Protein AF-A0A540KDW9-F1 (afdb_monomer)

InterPro domains:
  IPR001844 Chaperonin Cpn60/GroEL [PTHR45633] (123-304)
  IPR002423 Chaperonin Cpn60/GroEL/TCP-1 family [PF00118] (6-104)
  IPR002423 Chaperonin Cpn60/GroEL/TCP-1 family [PF00118] (123-302)
  IPR018370 Chaperonin Cpn60, conserved site [PS00296] (277-288)
  IPR027409 GroEL-like apical domain superfamily [G3DSA:3.50.7.10] (143-248)
  IPR027409 GroEL-like apical domain superfamily [SSF52029] (122-248)
  IPR027410 TCP-1-like chaperonin intermediate domain superfamily [G3DSA:3.30.260.10] (77-130)
  IPR027410 TCP-1-like chaperonin intermediate domain superfamily [G3DSA:3.30.260.10] (249-286)
  IPR027413 GroEL-like equatorial domain superfamily [G3DSA:1.10.560.10] (3-76)
  IPR027413 GroEL-like equatorial domain superfamily [G3DSA:1.10.560.10] (287-302)
  IPR027413 GroEL-like equatorial domain superfamily [SSF48592] (3-116)

Secondary structure (DSSP, 8-state):
-HHHHHHHHHHHHHHHHHHHSS-HHHHHHHHHHHHHHHHHHHHTT--HHHHHHHHHHHHHHHHHHHHHH-B---SHHHHHHHHHHHTTT-HHHHHHHHHHHHHH-TTPEEEEE-SS------B---HHHHHHHHHHHHTTS-----BPPSS-HHHHHHHHHHHHHHHT-----GGGT--GGG--GGGSPP-SEEEE-SS-EEEE---S-HHHHHHHHHHHHHHHHH---TTHHHHHHHHHHHHHHH-EEEEEP--SSHHHHHHHHHHHHHHHHHHHHHHHH-B--TTTHHHHHHHTTHHHHHHTT-

Sequence (306 aa):
MGNAGAALIREVASKTNDSAGDGTTTASILAREIIKLGLLSVTSGANPVSIKKGIEKTVQGLVDELENKSRPVKGRDNVKAVASISAENDEQIGTMIADAIDKVGPYGVLSIESSSSFETSVEDVSGEALATLVVNKLRGILNVAAIKASGFGERRKALLQDIAILKGAEFQASDLSLLVENTLVEQLGLARKVTILKDSITIITDAASKDELQARIARLKKELSDTDSVYDKKKKLAEMIAKLSGGVAVIKVSAATETELEDHKLRIEDAKNATFAAIEEGIVPGGAAALVHLSAYVPAIKGKTC

Organism: Malus baccata (NCBI:txid106549)

Structure (mmCIF, N/CA/C/O backbone):
data_AF-A0A540KDW9-F1
#
_entry.id   AF-A0A540KDW9-F1
#
loop_
_atom_site.group_PDB
_atom_site.id
_atom_site.type_symbol
_atom_site.label_atom_id
_atom_site.label_alt_id
_atom_site.label_comp_id
_atom_site.label_asym_id
_atom_site.label_entity_id
_atom_site.label_seq_id
_atom_site.pdbx_PDB_ins_code
_atom_site.Cartn_x
_atom_site.Cartn_y
_atom_site.Cartn_z
_atom_site.occupancy
_atom_site.B_iso_or_equiv
_atom_site.auth_seq_id
_atom_site.auth_comp_id
_atom_site.auth_asym_id
_atom_site.auth_atom_id
_atom_site.pdbx_PDB_model_num
ATOM 1 N N . MET A 1 1 ? 2.694 21.470 27.353 1.00 47.81 1 MET A N 1
ATOM 2 C CA . MET A 1 1 ? 2.218 20.064 27.346 1.00 47.81 1 MET A CA 1
ATOM 3 C C . MET A 1 1 ? 1.148 19.758 26.287 1.00 47.81 1 MET A C 1
ATOM 5 O O . MET A 1 1 ? 1.071 18.606 25.890 1.00 47.81 1 MET A O 1
ATOM 9 N N . GLY A 1 2 ? 0.385 20.730 25.754 1.00 55.72 2 GLY A N 1
ATOM 10 C CA . GLY A 1 2 ? -0.647 20.460 24.726 1.00 55.72 2 GLY A CA 1
ATOM 11 C C . GLY A 1 2 ? -0.143 19.941 23.366 1.00 55.72 2 GLY A C 1
ATOM 12 O O . GLY A 1 2 ? -0.887 19.278 22.654 1.00 55.72 2 GLY A O 1
ATOM 13 N N . ASN A 1 3 ? 1.129 20.174 23.024 1.00 73.94 3 ASN A N 1
ATOM 14 C CA . ASN A 1 3 ? 1.682 19.798 21.717 1.00 73.94 3 ASN A CA 1
ATOM 15 C C . ASN A 1 3 ? 1.979 18.286 21.585 1.00 73.94 3 ASN A C 1
ATOM 17 O O . ASN A 1 3 ? 1.877 17.723 20.502 1.00 73.94 3 ASN A O 1
ATOM 21 N N . ALA A 1 4 ? 2.289 17.598 22.692 1.00 81.81 4 ALA A N 1
ATOM 22 C CA . ALA A 1 4 ? 2.643 16.175 22.657 1.00 81.81 4 ALA A CA 1
ATOM 23 C C . ALA A 1 4 ? 1.436 15.273 22.333 1.00 81.81 4 ALA A C 1
ATOM 25 O O . ALA A 1 4 ? 1.557 14.343 21.544 1.00 81.81 4 ALA A O 1
ATOM 26 N N . GLY A 1 5 ? 0.256 15.573 22.891 1.00 83.69 5 GLY A N 1
ATOM 27 C CA . GLY A 1 5 ? -0.965 14.809 22.604 1.00 83.69 5 GLY A CA 1
ATOM 28 C C . GLY A 1 5 ? -1.428 14.958 21.152 1.00 83.69 5 GLY A C 1
ATOM 29 O O . GLY A 1 5 ? -1.795 13.974 20.517 1.00 83.69 5 GLY A O 1
ATOM 30 N N . ALA A 1 6 ? -1.345 16.173 20.602 1.00 87.06 6 ALA A N 1
ATOM 31 C CA . ALA A 1 6 ? -1.654 16.424 19.195 1.00 87.06 6 ALA A CA 1
ATOM 32 C C . ALA A 1 6 ? -0.669 15.709 18.253 1.00 87.06 6 ALA A C 1
ATOM 34 O O . ALA A 1 6 ? -1.094 15.135 17.251 1.00 87.06 6 ALA A O 1
ATOM 35 N N . ALA A 1 7 ? 0.625 15.684 18.595 1.00 88.75 7 ALA A N 1
ATOM 36 C CA . ALA A 1 7 ? 1.636 14.962 17.826 1.00 88.75 7 ALA A CA 1
ATOM 37 C C . ALA A 1 7 ? 1.362 13.448 17.773 1.00 88.75 7 ALA A C 1
ATOM 39 O O . ALA A 1 7 ? 1.458 12.860 16.701 1.00 88.75 7 ALA A O 1
ATOM 40 N N . LEU A 1 8 ? 0.943 12.837 18.888 1.00 89.19 8 LEU A N 1
ATOM 41 C CA . LEU A 1 8 ? 0.585 11.413 18.925 1.00 89.19 8 LEU A CA 1
ATOM 42 C C . LEU A 1 8 ? -0.626 11.093 18.037 1.00 89.19 8 LEU A C 1
ATOM 44 O O . LEU A 1 8 ? -0.605 10.108 17.305 1.00 89.19 8 LEU A O 1
ATOM 48 N N . ILE A 1 9 ? -1.671 11.930 18.055 1.00 89.94 9 ILE A N 1
ATOM 49 C CA . ILE A 1 9 ? -2.841 11.737 17.178 1.00 89.94 9 ILE A CA 1
ATOM 50 C C . ILE A 1 9 ? -2.437 11.889 15.708 1.00 89.94 9 ILE A C 1
ATOM 52 O O . ILE A 1 9 ? -2.857 11.095 14.869 1.00 89.94 9 ILE A O 1
ATOM 56 N N . ARG A 1 10 ? -1.577 12.868 15.399 1.00 89.31 10 ARG A N 1
ATOM 57 C CA . ARG A 1 10 ? -1.046 13.059 14.046 1.00 89.31 10 ARG A CA 1
ATOM 58 C C . ARG A 1 10 ? -0.238 11.848 13.577 1.00 89.31 10 ARG A C 1
ATOM 60 O O . ARG A 1 10 ? -0.366 11.461 12.422 1.00 89.31 10 ARG A O 1
ATOM 67 N N . GLU A 1 11 ? 0.550 11.233 14.455 1.00 89.56 11 GLU A N 1
ATOM 68 C CA . GLU A 1 11 ? 1.296 10.012 14.139 1.00 89.56 11 GLU A CA 1
ATOM 69 C C . GLU A 1 11 ? 0.359 8.832 13.834 1.00 89.56 11 GLU A C 1
ATOM 71 O O . GLU A 1 11 ? 0.585 8.107 12.868 1.00 89.56 11 GLU A O 1
ATOM 76 N N . VAL A 1 12 ? -0.722 8.663 14.606 1.00 89.44 12 VAL A N 1
ATOM 77 C CA . VAL A 1 12 ? -1.743 7.628 14.353 1.00 89.44 12 VAL A CA 1
ATOM 78 C C . VAL A 1 12 ? -2.425 7.844 13.000 1.00 89.44 12 VAL A C 1
ATOM 80 O O . VAL A 1 12 ? -2.565 6.900 12.222 1.00 89.44 12 VAL A O 1
ATOM 83 N N . ALA A 1 13 ? -2.812 9.085 12.695 1.00 89.94 13 ALA A N 1
ATOM 84 C CA . ALA A 1 13 ? -3.410 9.427 11.410 1.00 89.94 13 ALA A CA 1
ATOM 85 C C . ALA A 1 13 ? -2.437 9.162 10.250 1.00 89.94 13 ALA A C 1
ATOM 87 O O . ALA A 1 13 ? -2.815 8.508 9.284 1.00 89.94 13 ALA A O 1
ATOM 88 N N . SER A 1 14 ? -1.175 9.587 10.382 1.00 87.44 14 SER A N 1
ATOM 89 C CA . SER A 1 14 ? -0.131 9.354 9.373 1.00 87.44 14 SER A CA 1
ATOM 90 C C . SER A 1 14 ? 0.076 7.866 9.108 1.00 87.44 14 SER A C 1
ATOM 92 O O . SER A 1 14 ? 0.051 7.453 7.960 1.00 87.44 14 SER A O 1
ATOM 94 N N . LYS A 1 15 ? 0.195 7.042 10.157 1.00 87.25 15 LYS A N 1
ATOM 95 C CA . LYS A 1 15 ? 0.361 5.586 10.009 1.00 87.25 15 LYS A CA 1
ATOM 96 C C . LYS A 1 15 ? -0.825 4.918 9.318 1.00 87.25 15 LYS A C 1
ATOM 98 O O . LYS A 1 15 ? -0.627 3.959 8.584 1.00 87.25 15 LYS A O 1
ATOM 103 N N . THR A 1 16 ? -2.037 5.424 9.553 1.00 86.81 16 THR A N 1
ATOM 104 C CA . THR A 1 16 ? -3.244 4.931 8.874 1.00 86.81 16 THR A CA 1
ATOM 105 C C . THR A 1 16 ? -3.182 5.250 7.380 1.00 86.81 16 THR A C 1
ATOM 107 O O . THR A 1 16 ? -3.454 4.379 6.563 1.00 86.81 16 THR A O 1
ATOM 110 N N . ASN A 1 17 ? -2.751 6.464 7.021 1.00 83.44 17 ASN A N 1
ATOM 111 C CA . ASN A 1 17 ? -2.548 6.844 5.624 1.00 83.44 17 ASN A CA 1
ATOM 112 C C . ASN A 1 17 ? -1.468 5.995 4.948 1.00 83.44 17 ASN A C 1
ATOM 114 O O . ASN A 1 17 ? -1.666 5.516 3.840 1.00 83.44 17 ASN A O 1
ATOM 118 N N . ASP A 1 18 ? -0.344 5.782 5.635 1.00 78.50 18 ASP A N 1
ATOM 119 C CA . ASP A 1 18 ? 0.787 5.023 5.101 1.00 78.50 18 ASP A CA 1
ATOM 120 C C . ASP A 1 18 ? 0.413 3.554 4.828 1.00 78.50 18 ASP A C 1
ATOM 122 O O . ASP A 1 18 ? 0.927 2.962 3.880 1.00 78.50 18 ASP A O 1
ATOM 126 N N . SER A 1 19 ? -0.476 2.953 5.635 1.00 76.12 19 SER A N 1
ATOM 127 C CA . SER A 1 19 ? -0.893 1.555 5.451 1.00 76.12 19 SER A CA 1
ATOM 128 C C . SER A 1 19 ? -2.108 1.382 4.541 1.00 76.12 19 SER A C 1
ATOM 130 O O . SER A 1 19 ? -2.135 0.447 3.750 1.00 76.12 19 SER A O 1
ATOM 132 N N . ALA A 1 20 ? -3.128 2.232 4.682 1.00 79.06 20 ALA A N 1
ATOM 133 C CA . ALA A 1 20 ? -4.426 2.058 4.025 1.00 79.06 20 ALA A CA 1
ATOM 134 C C . ALA A 1 20 ? -4.661 3.029 2.855 1.00 79.06 20 ALA A C 1
ATOM 136 O O . ALA A 1 20 ? -5.577 2.819 2.065 1.00 79.06 20 ALA A O 1
ATOM 137 N N . GLY A 1 21 ? -3.864 4.096 2.741 1.00 76.19 21 GLY A N 1
ATOM 138 C CA . GLY A 1 21 ? -4.013 5.131 1.714 1.00 76.19 21 GLY A CA 1
ATOM 139 C C . GLY A 1 21 ? -5.132 6.149 1.959 1.00 76.19 21 GLY A C 1
ATOM 140 O O . GLY A 1 21 ? -5.261 7.076 1.173 1.00 76.19 21 GLY A O 1
ATOM 141 N N . ASP A 1 22 ? -5.937 5.983 3.014 1.00 81.06 22 ASP A N 1
ATOM 142 C CA . ASP A 1 22 ? -7.018 6.893 3.420 1.00 81.06 22 ASP A CA 1
ATOM 143 C C . ASP A 1 22 ? -7.356 6.674 4.918 1.00 81.06 22 ASP A C 1
ATOM 145 O O . ASP A 1 22 ? -6.783 5.816 5.594 1.00 81.06 22 ASP A O 1
ATOM 149 N N . GLY A 1 23 ? -8.295 7.442 5.477 1.00 84.12 23 GLY A N 1
ATOM 150 C CA . GLY A 1 23 ? -8.881 7.218 6.799 1.00 84.12 23 GLY A CA 1
ATOM 151 C C . GLY A 1 23 ? -8.281 8.070 7.915 1.00 84.12 23 GLY A C 1
ATOM 152 O O . GLY A 1 23 ? -8.647 7.896 9.080 1.00 84.12 23 GLY A O 1
ATOM 153 N N . THR A 1 24 ? -7.414 9.031 7.586 1.00 89.31 24 THR A N 1
ATOM 154 C CA . THR A 1 24 ? -6.752 9.940 8.545 1.00 89.31 24 THR A CA 1
ATOM 155 C C . THR A 1 24 ? -7.746 10.650 9.469 1.00 89.31 24 THR A C 1
ATOM 157 O O . THR A 1 24 ? -7.549 10.716 10.690 1.00 89.31 24 THR A O 1
ATOM 160 N N . THR A 1 25 ? -8.857 11.129 8.907 1.00 90.00 25 THR A N 1
ATOM 161 C CA . THR A 1 25 ? -9.933 11.798 9.648 1.00 90.00 25 THR A CA 1
ATOM 162 C C . THR A 1 25 ? -10.637 10.829 10.597 1.00 90.00 25 THR A C 1
ATOM 164 O O . THR A 1 25 ? -10.803 11.128 11.783 1.00 90.00 25 THR A O 1
ATOM 167 N N . THR A 1 26 ? -10.993 9.638 10.111 1.00 91.06 26 THR A N 1
ATOM 168 C CA . THR A 1 26 ? -11.663 8.600 10.906 1.00 91.06 26 THR A CA 1
ATOM 169 C C . THR A 1 26 ? -10.787 8.147 12.072 1.00 91.06 26 THR A C 1
ATOM 171 O O . THR A 1 26 ? -11.249 8.124 13.215 1.00 91.06 26 THR A O 1
ATOM 174 N N . ALA A 1 27 ? -9.504 7.872 11.817 1.00 91.75 27 ALA A N 1
ATOM 175 C CA . ALA A 1 27 ? -8.535 7.486 12.839 1.00 91.75 27 ALA A CA 1
ATOM 176 C C . ALA A 1 27 ? -8.387 8.568 13.920 1.00 91.75 27 ALA A C 1
ATOM 178 O O . ALA A 1 27 ? -8.403 8.264 15.114 1.00 91.75 27 ALA A O 1
ATOM 179 N N . SER A 1 28 ? -8.327 9.840 13.515 1.00 92.62 28 SER A N 1
ATOM 180 C CA . SER A 1 28 ? -8.203 10.974 14.438 1.00 92.62 28 SER A CA 1
ATOM 181 C C . SER A 1 28 ? -9.419 11.118 15.358 1.00 92.62 28 SER A C 1
ATOM 183 O O . SER A 1 28 ? -9.269 11.333 16.565 1.00 92.62 28 SER A O 1
ATOM 185 N N . ILE A 1 29 ? -10.631 10.979 14.810 1.00 93.50 29 ILE A N 1
ATOM 186 C CA . ILE A 1 29 ? -11.880 11.080 15.578 1.00 93.50 29 ILE A CA 1
ATOM 187 C C . ILE A 1 29 ? -12.005 9.906 16.554 1.00 93.50 29 ILE A C 1
ATOM 189 O O . ILE A 1 29 ? -12.292 10.122 17.734 1.00 93.50 29 ILE A O 1
ATOM 193 N N . LEU A 1 30 ? -11.746 8.678 16.095 1.00 92.50 30 LEU A N 1
ATOM 194 C CA . LEU A 1 30 ? -11.799 7.489 16.947 1.00 92.50 30 LEU A CA 1
ATOM 195 C C . LEU A 1 30 ? -10.767 7.558 18.075 1.00 92.50 30 LEU A C 1
ATOM 197 O O . LEU A 1 30 ? -11.115 7.323 19.233 1.00 92.50 30 LEU A O 1
ATOM 201 N N . ALA A 1 31 ? -9.527 7.950 17.770 1.00 92.75 31 ALA A N 1
ATOM 202 C CA . ALA A 1 31 ? -8.485 8.129 18.776 1.00 92.75 31 ALA A CA 1
ATOM 203 C C . ALA A 1 31 ? -8.910 9.149 19.843 1.00 92.75 31 ALA A C 1
ATOM 205 O O . ALA A 1 31 ? -8.795 8.877 21.040 1.00 92.75 31 ALA A O 1
ATOM 206 N N . ARG A 1 32 ? -9.469 10.295 19.426 1.00 92.75 32 ARG A N 1
ATOM 207 C CA . ARG A 1 32 ? -9.972 11.324 20.346 1.00 92.75 32 ARG A CA 1
ATOM 208 C C . ARG A 1 32 ? -11.044 10.776 21.287 1.00 92.75 32 ARG A C 1
ATOM 210 O O . ARG A 1 32 ? -10.948 10.996 22.495 1.00 92.75 32 ARG A O 1
ATOM 217 N N . GLU A 1 33 ? -12.057 10.090 20.759 1.00 93.25 33 GLU A N 1
ATOM 218 C CA . GLU A 1 33 ? -13.170 9.595 21.579 1.00 93.25 33 GLU A CA 1
ATOM 219 C C . GLU A 1 33 ? -12.744 8.464 22.523 1.00 93.25 33 GLU A C 1
ATOM 221 O O . GLU A 1 33 ? -13.124 8.478 23.696 1.00 93.25 33 GLU A O 1
ATOM 226 N N . ILE A 1 34 ? -11.888 7.541 22.070 1.00 92.88 34 ILE A N 1
ATOM 227 C CA . ILE A 1 34 ? -11.343 6.473 22.922 1.00 92.88 34 ILE A CA 1
ATOM 228 C C . ILE A 1 34 ? -10.531 7.068 24.078 1.00 92.88 34 ILE A C 1
ATOM 230 O O . ILE A 1 34 ? -10.721 6.673 25.230 1.00 92.88 34 ILE A O 1
ATOM 234 N N . ILE A 1 35 ? -9.664 8.049 23.802 1.00 91.94 35 ILE A N 1
ATOM 235 C CA . ILE A 1 35 ? -8.861 8.719 24.836 1.00 91.94 35 ILE A CA 1
ATOM 236 C C . ILE A 1 35 ? -9.768 9.450 25.829 1.00 91.94 35 ILE A C 1
ATOM 238 O O . ILE A 1 35 ? -9.596 9.307 27.039 1.00 91.94 35 ILE A O 1
ATOM 242 N N . LYS A 1 36 ? -10.756 10.204 25.338 1.00 93.31 36 LYS A N 1
ATOM 243 C CA . LYS A 1 36 ? -11.684 10.971 26.178 1.00 93.31 36 LYS A CA 1
ATOM 244 C C . LYS A 1 36 ? -12.478 10.069 27.128 1.00 93.31 36 LYS A C 1
ATOM 246 O O . LYS A 1 36 ? -12.519 10.336 28.329 1.00 93.31 36 LYS A O 1
ATOM 251 N N . LEU A 1 37 ? -13.084 8.997 26.614 1.00 93.50 37 LEU A N 1
ATOM 252 C CA . LEU A 1 37 ? -13.874 8.054 27.417 1.00 93.50 37 LEU A CA 1
ATOM 253 C C . LEU A 1 37 ? -12.998 7.200 28.344 1.00 93.50 37 LEU A C 1
ATOM 255 O O . LEU A 1 37 ? -13.386 6.913 29.481 1.00 93.50 37 LEU A O 1
ATOM 259 N N . GLY A 1 38 ? -11.798 6.830 27.890 1.00 93.56 38 GLY A N 1
ATOM 260 C CA . GLY A 1 38 ? -10.809 6.125 28.699 1.00 93.56 38 GLY A CA 1
ATOM 261 C C . GLY A 1 38 ? -10.356 6.956 29.898 1.00 93.56 38 GLY A C 1
ATOM 262 O O . GLY A 1 38 ? -10.391 6.467 31.025 1.00 93.56 38 GLY A O 1
ATOM 263 N N . LEU A 1 39 ? -10.014 8.231 29.681 1.00 92.62 39 LEU A N 1
ATOM 264 C CA . LEU A 1 39 ? -9.645 9.158 30.755 1.00 92.62 39 LEU A CA 1
ATOM 265 C C . LEU A 1 39 ? -10.783 9.337 31.760 1.00 92.62 39 LEU A C 1
ATOM 267 O O . LEU A 1 39 ? -10.536 9.247 32.958 1.00 92.62 39 LEU A O 1
ATOM 271 N N . LEU A 1 40 ? -12.022 9.512 31.289 1.00 93.56 40 LEU A N 1
ATOM 272 C CA . LEU A 1 40 ? -13.187 9.621 32.168 1.00 93.56 40 LEU A CA 1
ATOM 273 C C . LEU A 1 40 ? -13.332 8.377 33.060 1.00 93.56 40 LEU A C 1
ATOM 275 O O . LEU A 1 40 ? -13.454 8.499 34.277 1.00 93.56 40 LEU A O 1
ATOM 279 N N . SER A 1 41 ? -13.201 7.184 32.479 1.00 93.25 41 SER A N 1
ATOM 280 C CA . SER A 1 41 ? -13.266 5.918 33.221 1.00 93.25 41 SER A CA 1
ATOM 281 C C . SER A 1 41 ? -12.161 5.805 34.279 1.00 93.25 41 SER A C 1
ATOM 283 O O . SER A 1 41 ? -12.424 5.406 35.413 1.00 93.25 41 SER A O 1
ATOM 285 N N . VAL A 1 42 ? -10.931 6.206 33.938 1.00 93.88 42 VAL A N 1
ATOM 286 C CA . VAL A 1 42 ? -9.801 6.227 34.880 1.00 93.88 42 VAL A CA 1
ATOM 287 C C . VAL A 1 42 ? -10.043 7.229 36.010 1.00 93.88 42 VAL A C 1
ATOM 289 O O . VAL A 1 42 ? -9.824 6.895 37.172 1.00 93.88 42 VAL A O 1
ATOM 292 N N . THR A 1 43 ? -10.556 8.428 35.709 1.00 94.19 43 THR A N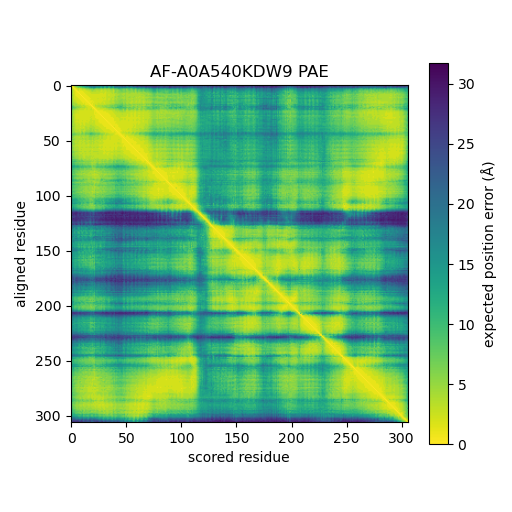 1
ATOM 293 C CA . THR A 1 43 ? -10.896 9.420 36.746 1.00 94.19 43 THR A CA 1
ATOM 294 C C . THR A 1 43 ? -12.016 8.951 37.674 1.00 94.19 43 THR A C 1
ATOM 296 O O . THR A 1 43 ? -12.051 9.351 38.832 1.00 94.19 43 THR A O 1
ATOM 299 N N . SER A 1 44 ? -12.888 8.052 37.206 1.00 94.50 44 SER A N 1
ATOM 300 C CA . SER A 1 44 ? -13.905 7.380 38.025 1.00 94.50 44 SER A CA 1
ATOM 301 C C . SER A 1 44 ? -13.367 6.198 38.849 1.00 94.50 44 SER A C 1
ATOM 303 O O . SER A 1 44 ? -14.151 5.485 39.469 1.00 94.50 44 SER A O 1
ATOM 305 N N . GLY A 1 45 ? -12.049 5.971 38.875 1.00 92.88 45 GLY A N 1
ATOM 306 C CA . GLY A 1 45 ? -11.402 4.948 39.703 1.00 92.88 45 GLY A CA 1
ATOM 307 C C . GLY A 1 45 ? -11.225 3.583 39.032 1.00 92.88 45 GLY A C 1
ATOM 308 O O . GLY A 1 45 ? -10.812 2.629 39.691 1.00 92.88 45 GLY A O 1
ATOM 309 N N . ALA A 1 46 ? -11.512 3.452 37.733 1.00 93.50 46 ALA A N 1
ATOM 310 C CA . ALA A 1 46 ? -11.270 2.205 37.015 1.00 93.50 46 ALA A CA 1
ATOM 311 C C . ALA A 1 46 ? -9.770 1.982 36.743 1.00 93.50 46 ALA A C 1
ATOM 313 O O . ALA A 1 46 ? -9.017 2.916 36.467 1.00 93.50 46 ALA A O 1
ATOM 314 N N . ASN A 1 47 ? -9.333 0.718 36.775 1.00 93.88 47 ASN A N 1
ATOM 315 C CA . ASN A 1 47 ? -7.938 0.351 36.527 1.00 93.88 47 ASN A CA 1
ATOM 316 C C . ASN A 1 47 ? -7.555 0.585 35.043 1.00 93.88 47 ASN A C 1
ATOM 318 O O . ASN A 1 47 ? -8.122 -0.084 34.168 1.00 93.88 47 ASN A O 1
ATOM 322 N N . PRO A 1 48 ? -6.560 1.447 34.740 1.00 92.75 48 PRO A N 1
ATOM 323 C CA . PRO A 1 48 ? -6.135 1.737 33.368 1.00 92.75 48 PRO A CA 1
ATOM 324 C C . PRO A 1 48 ? -5.678 0.503 32.579 1.00 92.75 48 PRO A C 1
ATOM 326 O O . PRO A 1 48 ? -5.938 0.399 31.381 1.00 92.75 48 PRO A O 1
ATOM 329 N N . VAL A 1 49 ? -5.023 -0.456 33.243 1.00 94.38 49 VAL A N 1
ATOM 330 C CA . VAL A 1 49 ? -4.517 -1.683 32.606 1.00 94.38 49 VAL A CA 1
ATOM 331 C C . VAL A 1 49 ? -5.679 -2.561 32.149 1.00 94.38 49 VAL A C 1
ATOM 333 O O . VAL A 1 49 ? -5.665 -3.083 31.033 1.00 94.38 49 VAL A O 1
ATOM 336 N N . SER A 1 50 ? -6.712 -2.686 32.984 1.00 91.38 50 SER A N 1
ATOM 337 C CA . SER A 1 50 ? -7.920 -3.441 32.646 1.00 91.38 50 SER A CA 1
ATOM 338 C C . SER A 1 50 ? -8.693 -2.786 31.503 1.00 91.38 50 SER A C 1
ATOM 340 O O . SER A 1 50 ? -9.145 -3.494 30.605 1.00 91.38 50 SER A O 1
ATOM 342 N N . ILE A 1 51 ? -8.797 -1.449 31.495 1.00 92.50 51 ILE A N 1
ATOM 343 C CA . ILE A 1 51 ? -9.423 -0.697 30.396 1.00 92.50 51 ILE A CA 1
ATOM 344 C C . ILE A 1 51 ? -8.679 -0.959 29.089 1.00 92.50 51 ILE A C 1
ATOM 346 O O . ILE A 1 51 ? -9.300 -1.374 28.113 1.00 92.50 51 ILE A O 1
ATOM 350 N N . LYS A 1 52 ? -7.351 -0.783 29.078 1.00 91.88 52 LYS A N 1
ATOM 351 C CA . LYS A 1 52 ? -6.522 -1.027 27.893 1.00 91.88 52 LYS A CA 1
ATOM 352 C C . LYS A 1 52 ? -6.726 -2.446 27.355 1.00 91.88 52 LYS A C 1
ATOM 354 O O . LYS A 1 52 ? -7.046 -2.612 26.184 1.00 91.88 52 LYS A O 1
ATOM 359 N N . LYS A 1 53 ? -6.619 -3.458 28.222 1.00 91.38 53 LYS A N 1
ATOM 360 C CA . LYS A 1 53 ? -6.794 -4.868 27.839 1.00 91.38 53 LYS A CA 1
ATOM 361 C C . LYS A 1 53 ? -8.203 -5.158 27.309 1.00 91.38 53 LYS A C 1
ATOM 363 O O . LYS A 1 53 ? -8.360 -5.967 26.398 1.00 91.38 53 LYS A O 1
ATOM 368 N N . GLY A 1 54 ? -9.225 -4.519 27.879 1.00 91.38 54 GLY A N 1
ATOM 369 C CA . GLY A 1 54 ? -10.605 -4.615 27.405 1.00 91.38 54 GLY A CA 1
ATOM 370 C C . GLY A 1 54 ? -10.786 -4.006 26.014 1.00 91.38 54 GLY A C 1
ATOM 371 O O . GLY A 1 54 ? -11.404 -4.635 25.156 1.00 91.38 54 GLY A O 1
ATOM 372 N N . ILE A 1 55 ? -10.200 -2.829 25.772 1.00 91.88 55 ILE A N 1
ATOM 373 C CA . ILE A 1 55 ? -10.209 -2.166 24.462 1.00 91.88 55 ILE A CA 1
ATOM 374 C C . ILE A 1 55 ? -9.504 -3.043 23.424 1.00 91.88 55 ILE A C 1
ATOM 376 O O . ILE A 1 55 ? -10.116 -3.360 22.414 1.00 91.88 55 ILE A O 1
ATOM 380 N N . GLU A 1 56 ? -8.277 -3.500 23.689 1.00 91.94 56 GLU A N 1
ATOM 381 C CA . GLU A 1 56 ? -7.494 -4.323 22.750 1.00 91.94 56 GLU A CA 1
ATOM 382 C C . GLU A 1 56 ? -8.235 -5.603 22.343 1.00 91.94 56 GLU A C 1
ATOM 384 O O . GLU A 1 56 ? -8.365 -5.895 21.157 1.00 91.94 56 GLU A O 1
ATOM 389 N N . LYS A 1 57 ? -8.798 -6.339 23.311 1.00 90.19 57 LYS A N 1
ATOM 390 C CA . LYS A 1 57 ? -9.587 -7.547 23.022 1.00 90.19 57 LYS A CA 1
ATOM 391 C C . LYS A 1 57 ? -10.852 -7.255 22.221 1.00 90.19 57 LYS A C 1
ATOM 393 O O . LYS A 1 57 ? -11.219 -8.043 21.354 1.00 90.19 57 LYS A O 1
ATOM 398 N N . THR A 1 58 ? -11.534 -6.155 22.540 1.00 91.88 58 THR A N 1
ATOM 399 C CA . THR A 1 58 ? -12.756 -5.767 21.830 1.00 91.88 58 THR A CA 1
ATOM 400 C C . THR A 1 58 ? -12.426 -5.389 20.395 1.00 91.88 58 THR A C 1
ATOM 402 O O . THR A 1 58 ? -13.080 -5.881 19.487 1.00 91.88 58 THR A O 1
ATOM 405 N N . VAL A 1 59 ? -11.383 -4.581 20.185 1.00 92.62 59 VAL A N 1
ATOM 406 C CA . VAL A 1 59 ? -10.910 -4.203 18.850 1.00 92.62 59 VAL A CA 1
ATOM 407 C C . VAL A 1 59 ? -10.539 -5.443 18.048 1.00 92.62 59 VAL A C 1
ATOM 409 O O . VAL A 1 59 ?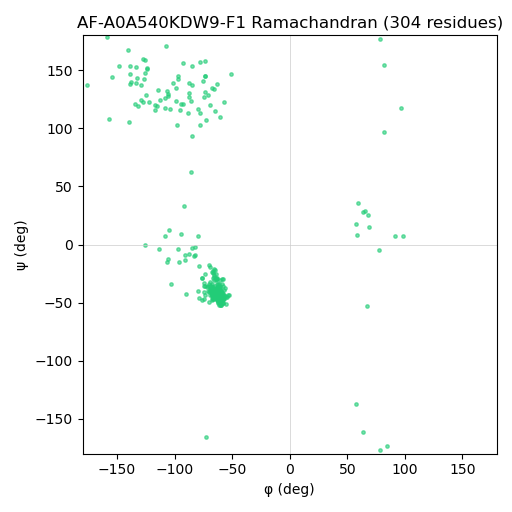 -11.027 -5.571 16.935 1.00 92.62 59 VAL A O 1
ATOM 412 N N . GLN A 1 60 ? -9.787 -6.390 18.619 1.00 91.00 60 GLN A N 1
ATOM 413 C CA . GLN A 1 60 ? -9.444 -7.627 17.913 1.00 91.00 60 GLN A CA 1
ATOM 414 C C . GLN A 1 60 ? -10.693 -8.400 17.468 1.00 91.00 60 GLN A C 1
ATOM 416 O O . GLN A 1 60 ? -10.830 -8.716 16.295 1.00 91.00 60 GLN A O 1
ATOM 421 N N . GLY A 1 61 ? -11.648 -8.636 18.375 1.00 91.19 61 GLY A N 1
ATOM 422 C CA . GLY A 1 61 ? -12.878 -9.347 18.015 1.00 91.19 61 GLY A CA 1
ATOM 423 C C . GLY A 1 61 ? -13.746 -8.599 16.995 1.00 91.19 61 GLY A C 1
ATOM 424 O O . GLY A 1 61 ? -14.460 -9.230 16.220 1.00 91.19 61 GLY A O 1
ATOM 425 N N . LEU A 1 62 ? -13.696 -7.262 16.980 1.00 91.94 62 LEU A N 1
ATOM 426 C CA . LEU A 1 62 ? -14.374 -6.452 15.968 1.00 91.94 62 LEU A CA 1
ATOM 427 C C . LEU A 1 62 ? -13.660 -6.495 14.613 1.00 91.94 62 LEU A C 1
ATOM 429 O O . LEU A 1 62 ? -14.348 -6.474 13.599 1.00 91.94 62 LEU A O 1
ATOM 433 N N . VAL A 1 63 ? -12.326 -6.560 14.587 1.00 91.75 63 VAL A N 1
ATOM 434 C CA . VAL A 1 63 ? -11.540 -6.737 13.355 1.00 91.75 63 VAL A CA 1
ATOM 435 C C . VAL A 1 63 ? -11.866 -8.087 12.724 1.00 91.75 63 VAL A C 1
ATOM 437 O O . VAL A 1 63 ? -12.219 -8.120 11.551 1.00 91.75 63 VAL A O 1
ATOM 440 N N . ASP A 1 64 ? -11.890 -9.165 13.510 1.00 90.31 64 ASP A N 1
ATOM 441 C CA . ASP A 1 64 ? -12.245 -10.501 13.012 1.00 90.31 64 ASP A CA 1
ATOM 442 C C . ASP A 1 64 ? -13.668 -10.519 12.401 1.00 90.31 64 ASP A C 1
ATOM 444 O O . ASP A 1 64 ? -13.924 -11.113 11.353 1.00 90.31 64 ASP A O 1
ATOM 448 N N . GLU A 1 65 ? -14.629 -9.839 13.038 1.00 90.50 65 GLU A N 1
ATOM 449 C CA . GLU A 1 65 ? -15.992 -9.712 12.506 1.00 90.50 65 GLU A CA 1
ATOM 450 C C . GLU A 1 65 ? -16.047 -8.817 11.257 1.00 90.50 65 GLU A C 1
ATOM 452 O O . GLU A 1 65 ? -16.847 -9.066 10.353 1.00 90.50 65 GLU A O 1
ATOM 457 N N . LEU A 1 66 ? -15.205 -7.784 11.185 1.00 90.56 66 LEU A N 1
ATOM 458 C CA . LEU A 1 66 ? -15.104 -6.904 10.024 1.00 90.56 66 LEU A CA 1
ATOM 459 C C . LEU A 1 66 ? -14.547 -7.653 8.811 1.00 90.56 66 LEU A C 1
ATOM 461 O O . LEU A 1 66 ? -15.123 -7.541 7.731 1.00 90.56 66 LEU A O 1
ATOM 465 N N . GLU A 1 67 ? -13.507 -8.466 9.003 1.00 89.06 67 GLU A N 1
ATOM 466 C CA . GLU A 1 67 ? -12.952 -9.351 7.974 1.00 89.06 67 GLU A CA 1
ATOM 467 C C . GLU A 1 67 ? -14.019 -10.319 7.446 1.00 89.06 67 GLU A C 1
ATOM 469 O O . GLU A 1 67 ? -14.200 -10.444 6.236 1.00 89.06 67 GLU A O 1
ATOM 474 N N . ASN A 1 68 ? -14.820 -10.921 8.333 1.00 88.75 68 ASN A N 1
ATOM 475 C CA . ASN A 1 68 ? -15.922 -11.809 7.937 1.00 88.75 68 ASN A CA 1
ATOM 476 C C . ASN A 1 68 ? -17.022 -11.104 7.128 1.00 88.75 68 ASN A C 1
ATOM 478 O O . ASN A 1 68 ? -17.720 -11.740 6.335 1.00 88.75 68 ASN A O 1
ATOM 482 N N . LYS A 1 69 ? -17.223 -9.800 7.347 1.00 88.44 69 LYS A N 1
ATOM 483 C CA . LYS A 1 69 ? -18.197 -8.988 6.602 1.00 88.44 69 LYS A CA 1
ATOM 484 C C . LYS A 1 69 ? -17.602 -8.321 5.362 1.00 88.44 69 LYS A C 1
ATOM 486 O O . LYS A 1 69 ? -18.372 -7.760 4.573 1.00 88.44 69 LYS A O 1
ATOM 491 N N . SER A 1 70 ? -16.281 -8.374 5.190 1.00 91.69 70 SER A N 1
ATOM 492 C CA . SER A 1 70 ? -15.588 -7.803 4.041 1.00 91.69 70 SER A CA 1
ATOM 493 C C . SER A 1 70 ? -16.030 -8.494 2.754 1.00 91.69 70 SER A C 1
ATOM 495 O O . SER A 1 70 ? -16.223 -9.711 2.690 1.00 91.69 70 SER A O 1
ATOM 497 N N . ARG A 1 71 ? -16.234 -7.697 1.705 1.00 91.06 71 ARG A N 1
ATOM 498 C CA . ARG A 1 71 ? -16.567 -8.191 0.369 1.00 91.06 71 ARG A CA 1
ATOM 499 C C . ARG A 1 71 ? -15.341 -8.058 -0.527 1.00 91.06 71 ARG A C 1
ATOM 501 O O . ARG A 1 71 ? -14.814 -6.954 -0.645 1.00 91.06 71 ARG A O 1
ATOM 508 N N . PRO A 1 72 ? -14.904 -9.129 -1.210 1.00 90.38 72 PRO A N 1
ATOM 509 C CA . PRO A 1 72 ? -13.754 -9.041 -2.098 1.00 90.38 72 PRO A CA 1
ATOM 510 C C . PRO A 1 72 ? -14.075 -8.157 -3.308 1.00 90.38 72 PRO A C 1
ATOM 512 O O . PRO A 1 72 ? -15.118 -8.323 -3.948 1.00 90.38 72 PRO A O 1
ATOM 515 N N . VAL A 1 73 ? -13.154 -7.261 -3.660 1.00 88.94 73 VAL A N 1
ATOM 516 C CA . VAL A 1 73 ? -13.260 -6.437 -4.869 1.00 88.94 73 VAL A CA 1
ATOM 517 C C . VAL A 1 73 ? -12.864 -7.284 -6.074 1.00 88.94 73 VAL A C 1
ATOM 519 O O . VAL A 1 73 ? -11.720 -7.710 -6.210 1.00 88.94 73 VAL A O 1
ATOM 522 N N . LYS A 1 74 ? -13.829 -7.568 -6.953 1.00 85.19 74 LYS A N 1
ATOM 523 C CA . LYS A 1 74 ? -13.607 -8.357 -8.174 1.00 85.19 74 LYS A CA 1
ATOM 524 C C . LYS A 1 74 ? -14.165 -7.645 -9.391 1.00 85.19 74 LYS A C 1
ATOM 526 O O . LYS A 1 74 ? -15.299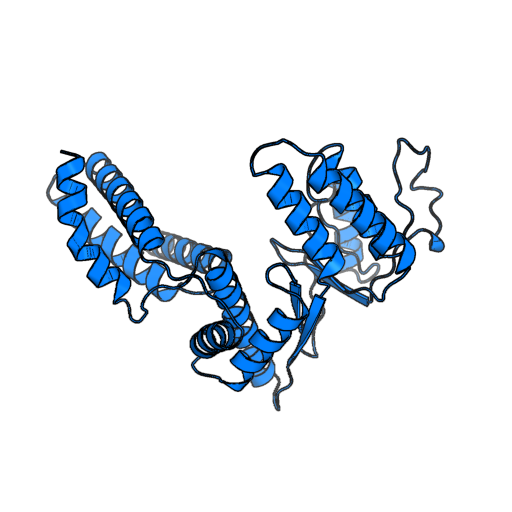 -7.178 -9.360 1.00 85.19 74 LYS A O 1
ATOM 531 N N . GLY A 1 75 ? -13.403 -7.667 -10.479 1.00 86.12 75 GLY A N 1
ATOM 532 C CA . GLY A 1 75 ? -13.813 -7.099 -11.757 1.00 86.12 75 GLY A CA 1
ATOM 533 C C . GLY A 1 75 ? -13.610 -5.587 -11.840 1.00 86.12 75 GLY A C 1
ATOM 534 O O . GLY A 1 75 ? -13.607 -4.875 -10.835 1.00 86.12 75 GLY A O 1
ATOM 535 N N . ARG A 1 76 ? -13.447 -5.115 -13.076 1.00 89.19 76 ARG A N 1
ATOM 536 C CA . ARG A 1 76 ? -13.107 -3.728 -13.409 1.00 89.19 76 ARG A CA 1
ATOM 537 C C . ARG A 1 76 ? -14.103 -2.708 -12.852 1.00 89.19 76 ARG A C 1
ATOM 539 O O . ARG A 1 76 ? -13.675 -1.680 -12.344 1.00 89.19 76 ARG A O 1
ATOM 546 N N . ASP A 1 77 ? -15.402 -3.006 -12.880 1.00 90.44 77 ASP A N 1
ATOM 547 C CA . ASP A 1 77 ? -16.439 -2.061 -12.434 1.00 90.44 77 ASP A CA 1
ATOM 548 C C . ASP A 1 77 ? -16.373 -1.781 -10.928 1.00 90.44 77 ASP A C 1
ATOM 550 O O . ASP A 1 77 ? -16.497 -0.634 -10.503 1.00 90.44 77 ASP A O 1
ATOM 554 N N . ASN A 1 78 ? -16.104 -2.809 -10.117 1.00 90.50 78 ASN A N 1
ATOM 555 C CA . ASN A 1 78 ? -15.939 -2.635 -8.674 1.00 90.50 78 ASN A CA 1
ATOM 556 C C . ASN A 1 78 ? -14.651 -1.865 -8.351 1.00 90.50 78 ASN A C 1
ATOM 558 O O . ASN A 1 78 ? -14.663 -1.006 -7.474 1.00 90.50 78 ASN A O 1
ATOM 562 N N . VAL A 1 79 ? -13.564 -2.125 -9.087 1.00 90.44 79 VAL A N 1
ATOM 563 C CA . VAL A 1 79 ? -12.305 -1.370 -8.960 1.00 90.44 79 VAL A CA 1
ATOM 564 C C . VAL A 1 79 ? -12.523 0.102 -9.319 1.00 90.44 79 VAL A C 1
ATOM 566 O O . VAL A 1 79 ? -12.130 0.976 -8.549 1.00 90.44 79 VAL A O 1
ATOM 569 N N . LYS A 1 80 ? -13.216 0.390 -10.432 1.00 93.50 80 LYS A N 1
ATOM 570 C CA . LYS A 1 80 ? -13.584 1.759 -10.826 1.00 93.50 80 LYS A CA 1
ATOM 571 C C . LYS A 1 80 ? -14.409 2.440 -9.737 1.00 93.50 80 LYS A C 1
ATOM 573 O O . LYS A 1 80 ? -14.140 3.597 -9.423 1.00 93.50 80 LYS A O 1
ATOM 578 N N . ALA A 1 81 ? -15.408 1.757 -9.180 1.00 90.94 81 ALA A N 1
ATOM 579 C CA . ALA A 1 81 ? -16.277 2.330 -8.156 1.00 90.94 81 ALA A CA 1
ATOM 580 C C . ALA A 1 81 ? -15.489 2.743 -6.905 1.00 90.94 81 ALA A C 1
ATOM 582 O O . ALA A 1 81 ? -15.647 3.868 -6.438 1.00 90.94 81 ALA A O 1
ATOM 583 N N . VAL A 1 82 ? -14.601 1.874 -6.407 1.00 90.88 82 VAL A N 1
ATOM 584 C CA . VAL A 1 82 ? -13.731 2.189 -5.262 1.00 90.88 82 VAL A CA 1
ATOM 585 C C . VAL A 1 82 ? -12.828 3.379 -5.583 1.00 90.88 82 VAL A C 1
ATOM 587 O O . VAL A 1 82 ? -12.847 4.367 -4.856 1.00 90.88 82 VAL A O 1
ATOM 590 N N . ALA A 1 83 ? -12.119 3.325 -6.712 1.00 90.62 83 ALA A N 1
ATOM 591 C CA . ALA A 1 83 ? -11.202 4.382 -7.121 1.00 90.62 83 ALA A CA 1
ATOM 592 C C . ALA A 1 83 ? -11.903 5.740 -7.300 1.00 90.62 83 ALA A C 1
ATOM 594 O O . ALA A 1 83 ? -11.368 6.765 -6.892 1.00 90.62 83 ALA A O 1
ATOM 595 N N . SER A 1 84 ? -13.115 5.752 -7.866 1.00 91.88 84 SER A N 1
ATOM 596 C CA . SER A 1 84 ? -13.890 6.986 -8.067 1.00 91.88 84 SER A CA 1
ATOM 597 C C . SER A 1 84 ? -14.327 7.592 -6.734 1.00 91.88 84 SER A C 1
ATOM 599 O O . SER A 1 84 ? -14.224 8.799 -6.548 1.00 91.88 84 SER A O 1
ATOM 601 N N . ILE A 1 85 ? -14.797 6.769 -5.787 1.00 89.62 85 ILE A N 1
ATOM 602 C CA . ILE A 1 85 ? -15.225 7.239 -4.458 1.00 89.62 85 ILE A CA 1
ATOM 603 C C . ILE A 1 85 ? -14.037 7.832 -3.695 1.00 89.62 85 ILE A C 1
ATOM 605 O O . ILE A 1 85 ? -14.169 8.903 -3.106 1.00 89.62 85 ILE A O 1
ATOM 609 N N . SER A 1 86 ? -12.880 7.168 -3.738 1.00 88.38 86 SER A N 1
ATOM 610 C CA . SER A 1 86 ? -11.650 7.666 -3.112 1.00 88.38 86 SER A CA 1
ATOM 611 C C . SER A 1 86 ? -11.105 8.930 -3.784 1.00 88.38 86 SER A C 1
ATOM 613 O O . SER A 1 86 ? -10.444 9.723 -3.129 1.00 88.38 86 SER A O 1
ATOM 615 N N . ALA A 1 87 ? -11.431 9.159 -5.058 1.00 88.94 87 ALA A N 1
ATOM 616 C CA . ALA A 1 87 ? -11.109 10.378 -5.798 1.00 88.94 87 ALA A CA 1
ATOM 617 C C . ALA A 1 87 ? -12.229 11.440 -5.728 1.00 88.94 87 ALA A C 1
ATOM 619 O O . ALA A 1 87 ? -12.468 12.147 -6.700 1.00 88.94 87 ALA A O 1
ATOM 620 N N . GLU A 1 88 ? -12.968 11.531 -4.616 1.00 87.94 88 GLU A N 1
ATOM 621 C CA . GLU A 1 88 ? -14.051 12.515 -4.415 1.00 87.94 88 GLU A CA 1
ATOM 622 C C . GLU A 1 88 ? -15.198 12.443 -5.449 1.00 87.94 88 GLU A C 1
ATOM 624 O O . GLU A 1 88 ? -15.823 13.446 -5.793 1.00 87.94 88 GLU A O 1
ATOM 629 N N . ASN A 1 89 ? -15.537 11.231 -5.897 1.00 87.81 89 ASN A N 1
ATOM 630 C CA . ASN A 1 89 ? -16.489 10.944 -6.980 1.00 87.81 89 ASN A CA 1
ATOM 631 C C . ASN A 1 89 ? -16.023 11.379 -8.381 1.00 87.81 89 ASN A C 1
ATOM 633 O O . ASN A 1 89 ? -16.852 11.569 -9.274 1.00 87.81 89 ASN A O 1
ATOM 637 N N . ASP A 1 90 ? -14.712 11.476 -8.609 1.00 90.50 90 ASP A N 1
ATOM 638 C CA . ASP A 1 90 ? -14.159 11.656 -9.949 1.00 90.50 90 ASP A CA 1
ATOM 639 C C . ASP A 1 90 ? -14.157 10.330 -10.736 1.00 90.50 90 ASP A C 1
ATOM 641 O O . ASP A 1 90 ? -13.313 9.442 -10.564 1.00 90.50 90 ASP A O 1
ATOM 645 N N . GLU A 1 91 ? -15.121 10.200 -11.650 1.00 91.88 91 GLU A N 1
ATOM 646 C CA . GLU A 1 91 ? -15.234 9.040 -12.536 1.00 91.88 91 GLU A CA 1
ATOM 647 C C . GLU A 1 91 ? -14.083 8.902 -13.540 1.00 91.88 91 GLU A C 1
ATOM 649 O O . GLU A 1 91 ? -13.791 7.783 -13.984 1.00 91.88 91 GLU A O 1
ATOM 654 N N . GLN A 1 92 ? -13.451 10.007 -13.945 1.00 89.94 92 GLN A N 1
ATOM 655 C CA . GLN A 1 92 ? -12.347 9.975 -14.900 1.00 89.94 92 GLN A CA 1
ATOM 656 C C . GLN A 1 92 ? -11.120 9.357 -14.237 1.00 89.94 92 GLN A C 1
ATOM 658 O O . GLN A 1 92 ? -10.563 8.400 -14.781 1.00 89.94 92 GLN A O 1
ATOM 663 N N . ILE A 1 93 ? -10.764 9.826 -13.036 1.00 90.19 93 ILE A N 1
ATOM 664 C CA . ILE A 1 93 ? -9.682 9.248 -12.225 1.00 90.19 93 ILE A CA 1
ATOM 665 C C . ILE A 1 93 ? -9.964 7.771 -11.941 1.00 90.19 93 ILE A C 1
ATOM 667 O O . ILE A 1 93 ? -9.102 6.919 -12.177 1.00 90.19 93 ILE A O 1
ATOM 671 N N . GLY A 1 94 ? -11.189 7.440 -11.523 1.00 91.56 94 GLY A N 1
ATOM 672 C CA . GLY A 1 94 ? -11.558 6.055 -11.252 1.00 91.56 94 GLY A CA 1
ATOM 673 C C . GLY A 1 94 ? -11.438 5.141 -12.475 1.00 91.56 94 GLY A C 1
ATOM 674 O O . GLY A 1 94 ? -10.974 4.005 -12.361 1.00 91.56 94 GLY A O 1
ATOM 675 N N . THR A 1 95 ? -11.791 5.639 -13.664 1.00 92.62 95 THR A N 1
ATOM 676 C CA . THR A 1 95 ? -11.634 4.890 -14.922 1.00 92.62 95 THR A CA 1
ATOM 677 C C . THR A 1 95 ? -10.158 4.690 -15.273 1.00 92.62 95 THR A C 1
ATOM 679 O O . THR A 1 95 ? -9.764 3.578 -15.620 1.00 92.62 95 THR A O 1
ATOM 682 N N . MET A 1 96 ? -9.322 5.727 -15.130 1.00 89.62 96 MET A N 1
ATOM 683 C CA . MET A 1 96 ? -7.879 5.632 -15.392 1.00 89.62 96 MET A CA 1
ATOM 684 C C . MET A 1 96 ? -7.198 4.599 -14.489 1.00 89.62 96 MET A C 1
ATOM 686 O O . MET A 1 96 ? -6.394 3.797 -14.969 1.00 89.62 96 MET A O 1
ATOM 690 N N . ILE A 1 97 ? -7.533 4.598 -13.196 1.00 90.38 97 ILE A N 1
ATOM 691 C CA . ILE A 1 97 ? -6.985 3.645 -12.223 1.00 90.38 97 ILE A CA 1
ATOM 692 C C . ILE A 1 97 ? -7.443 2.223 -12.557 1.00 90.38 97 ILE A C 1
ATOM 694 O O . ILE A 1 97 ? -6.613 1.314 -12.609 1.00 90.38 97 ILE A O 1
ATOM 698 N N . ALA A 1 98 ? -8.731 2.023 -12.846 1.00 91.12 98 ALA A N 1
ATOM 699 C CA . ALA A 1 98 ? -9.260 0.708 -13.196 1.00 91.12 98 ALA A CA 1
ATOM 700 C C . ALA A 1 98 ? -8.610 0.135 -14.468 1.00 91.12 98 ALA A C 1
ATOM 702 O O . ALA A 1 98 ? -8.228 -1.034 -14.484 1.00 91.12 98 ALA A O 1
ATOM 703 N N . ASP A 1 99 ? -8.418 0.958 -15.502 1.00 89.56 99 ASP A N 1
ATOM 704 C CA . ASP A 1 99 ? -7.758 0.551 -16.750 1.00 89.56 99 ASP A CA 1
ATOM 705 C C . ASP A 1 99 ? -6.274 0.239 -16.557 1.00 89.56 99 ASP A C 1
ATOM 707 O O . ASP A 1 99 ? -5.728 -0.657 -17.205 1.00 89.56 99 ASP A O 1
ATOM 711 N N . ALA A 1 100 ? -5.599 0.987 -15.685 1.00 87.94 100 ALA A N 1
ATOM 712 C CA . ALA A 1 100 ? -4.212 0.722 -15.347 1.00 87.94 100 ALA A CA 1
ATOM 713 C C . ALA A 1 100 ? -4.077 -0.607 -14.590 1.00 87.94 100 ALA A C 1
ATOM 715 O O . ALA A 1 100 ? -3.245 -1.427 -14.978 1.00 87.94 100 ALA A O 1
ATOM 716 N N . ILE A 1 101 ? -4.919 -0.851 -13.578 1.00 87.12 101 ILE A N 1
ATOM 717 C CA . ILE A 1 101 ? -4.923 -2.094 -12.789 1.00 87.12 101 ILE A CA 1
ATOM 718 C C . ILE A 1 101 ? -5.271 -3.307 -13.659 1.00 87.12 101 ILE A C 1
ATOM 720 O O . ILE A 1 101 ? -4.618 -4.339 -13.535 1.00 87.12 101 ILE A O 1
ATOM 724 N N . ASP A 1 102 ? -6.235 -3.193 -14.575 1.00 86.12 102 ASP A N 1
ATOM 725 C CA . ASP A 1 102 ? -6.599 -4.288 -15.489 1.00 86.12 102 ASP A CA 1
ATOM 726 C C . ASP A 1 102 ? -5.424 -4.694 -16.401 1.00 86.12 102 ASP A C 1
ATOM 728 O O . ASP A 1 102 ? -5.221 -5.873 -16.689 1.00 86.12 102 ASP A O 1
ATOM 732 N N . LYS A 1 103 ? -4.580 -3.728 -16.790 1.00 83.31 103 LYS A N 1
ATOM 733 C CA . LYS A 1 103 ? -3.378 -3.984 -17.600 1.00 83.31 103 LYS A CA 1
ATOM 734 C C . LYS A 1 103 ? -2.234 -4.627 -16.819 1.00 83.31 103 LYS A C 1
ATOM 736 O O . LYS A 1 103 ? -1.550 -5.482 -17.376 1.00 83.31 103 LYS A O 1
ATOM 741 N N . VAL A 1 104 ? -1.981 -4.196 -15.581 1.00 82.38 104 VAL A N 1
ATOM 742 C CA . VAL A 1 104 ? -0.811 -4.659 -14.800 1.00 82.38 104 VAL A CA 1
ATOM 743 C C . VAL A 1 104 ? -1.123 -5.807 -13.842 1.00 82.38 104 VAL A C 1
ATOM 745 O O . VAL A 1 104 ? -0.216 -6.482 -13.354 1.00 82.38 104 VAL A O 1
ATOM 748 N N . GLY A 1 105 ? -2.406 -6.050 -13.582 1.00 76.69 105 GLY A N 1
ATOM 749 C CA . GLY A 1 105 ? -2.888 -7.031 -12.622 1.00 76.69 105 GLY A CA 1
ATOM 750 C C . GLY A 1 105 ? -2.805 -6.562 -11.160 1.00 76.69 105 GLY A C 1
ATOM 751 O O . GLY A 1 105 ? -2.284 -5.490 -10.855 1.00 76.69 105 GLY A O 1
ATOM 752 N N . PRO A 1 106 ? -3.288 -7.390 -10.216 1.00 68.06 106 PRO A N 1
ATOM 753 C CA . PRO A 1 106 ? -3.460 -7.011 -8.807 1.00 68.06 106 PRO A CA 1
ATOM 754 C C . PRO A 1 106 ? -2.149 -6.723 -8.058 1.00 68.06 106 PRO A C 1
ATOM 756 O O . PRO A 1 106 ? -2.168 -6.039 -7.046 1.00 68.06 106 PRO A O 1
ATOM 759 N N . TYR A 1 107 ? -1.014 -7.224 -8.554 1.00 71.19 107 TYR A N 1
ATOM 760 C CA . TYR A 1 107 ? 0.315 -6.995 -7.967 1.00 71.19 107 TYR A CA 1
ATOM 761 C C . TYR A 1 107 ? 1.190 -6.058 -8.809 1.00 71.19 107 TYR A C 1
ATOM 763 O O . TYR A 1 107 ? 2.395 -5.944 -8.565 1.00 71.19 107 TYR A O 1
ATOM 771 N N . GLY A 1 108 ? 0.614 -5.454 -9.848 1.00 73.31 108 GLY A N 1
ATOM 772 C CA . GLY A 1 108 ? 1.323 -4.534 -10.718 1.00 73.31 108 GLY A CA 1
ATOM 773 C C . GLY A 1 108 ? 1.583 -3.192 -10.044 1.00 73.31 108 GLY A C 1
ATOM 774 O O . GLY A 1 108 ? 0.901 -2.804 -9.096 1.00 73.31 108 GLY A O 1
ATOM 775 N N . VAL A 1 109 ? 2.585 -2.463 -10.532 1.00 78.56 109 VAL A N 1
ATOM 776 C CA . VAL A 1 109 ? 2.947 -1.158 -9.965 1.00 78.56 109 VAL A CA 1
ATOM 777 C C . VAL A 1 109 ? 2.336 -0.049 -10.815 1.00 78.56 109 VAL A C 1
ATOM 779 O O . VAL A 1 109 ? 2.601 0.038 -12.013 1.00 78.56 109 VAL A O 1
ATOM 782 N N . LEU A 1 110 ? 1.544 0.824 -10.192 1.00 80.94 110 LEU A N 1
ATOM 783 C CA . LEU A 1 110 ? 1.085 2.073 -10.806 1.00 80.94 110 LEU A CA 1
ATOM 784 C C . LEU A 1 110 ? 2.034 3.209 -10.407 1.00 80.94 110 LEU A C 1
ATOM 786 O O . LEU A 1 110 ? 2.191 3.504 -9.221 1.00 80.94 110 LEU A O 1
ATOM 790 N N . SER A 1 111 ? 2.651 3.855 -11.389 1.00 81.00 111 SER A N 1
ATOM 791 C CA . SER A 1 111 ? 3.465 5.057 -11.210 1.00 81.00 111 SER A CA 1
ATOM 792 C C . SER A 1 111 ? 2.706 6.268 -11.740 1.00 81.00 111 SER A C 1
ATOM 794 O O . SER A 1 111 ? 2.157 6.221 -12.839 1.00 81.00 111 SER A O 1
ATOM 796 N N . ILE A 1 112 ? 2.656 7.340 -10.957 1.00 82.56 112 ILE A N 1
ATOM 797 C CA . ILE A 1 112 ? 1.978 8.583 -11.325 1.00 82.56 112 ILE A CA 1
ATOM 798 C C . ILE A 1 112 ? 3.058 9.604 -11.674 1.00 82.56 112 ILE A C 1
ATOM 800 O O . ILE A 1 112 ? 4.038 9.766 -10.944 1.00 82.56 112 ILE A O 1
ATOM 804 N N . GLU A 1 113 ? 2.914 10.250 -12.826 1.00 76.12 113 GLU A N 1
ATOM 805 C CA . GLU A 1 113 ? 3.849 11.263 -13.305 1.00 76.12 113 GLU A CA 1
ATOM 806 C C . GLU A 1 113 ? 3.158 12.617 -13.436 1.00 76.12 113 GLU A C 1
ATOM 808 O O . GLU A 1 113 ? 2.229 12.767 -14.232 1.00 76.12 113 GLU A O 1
ATOM 813 N N . SER A 1 114 ? 3.673 13.607 -12.702 1.00 66.19 114 SER A N 1
ATOM 814 C CA . SER A 1 114 ? 3.493 15.028 -12.995 1.00 66.19 114 SER A CA 1
ATOM 815 C C . SER A 1 114 ? 4.708 15.550 -13.766 1.00 66.19 114 SER A C 1
ATOM 817 O O . SER A 1 114 ? 5.843 15.101 -13.572 1.00 66.19 114 SER A O 1
ATOM 819 N N . SER A 1 115 ? 4.486 16.479 -14.692 1.00 55.09 115 SER A N 1
ATOM 820 C CA . SER A 1 115 ? 5.556 17.096 -15.476 1.00 55.09 115 SER A CA 1
ATOM 821 C C . SER A 1 115 ? 6.183 18.288 -14.750 1.00 55.09 115 SER A C 1
ATOM 823 O O . SER A 1 115 ? 6.131 19.402 -15.253 1.00 55.09 115 SER A O 1
ATOM 825 N N . SER A 1 116 ? 6.786 18.048 -13.589 1.00 40.72 116 SER A N 1
ATOM 826 C CA . SER A 1 116 ? 7.869 18.858 -13.017 1.00 40.72 116 SER A CA 1
ATOM 827 C C . SER A 1 116 ? 8.364 18.198 -11.726 1.00 40.72 116 SER A C 1
ATOM 829 O O . SER A 1 116 ? 7.575 17.768 -10.893 1.00 40.72 116 SER A O 1
ATOM 831 N N . SER A 1 117 ? 9.691 18.163 -11.569 1.00 40.59 117 SER A N 1
ATOM 832 C CA . SER A 1 117 ? 10.437 17.879 -10.328 1.00 40.59 117 SER A CA 1
ATOM 833 C C . SER A 1 117 ? 10.933 16.443 -10.105 1.00 40.59 117 SER A C 1
ATOM 835 O O . SER A 1 117 ? 10.192 15.473 -9.961 1.00 40.59 117 SER A O 1
ATOM 837 N N . PHE A 1 118 ? 12.264 16.358 -10.043 1.00 35.97 118 PHE A N 1
ATOM 838 C CA . PHE A 1 118 ? 13.054 15.222 -9.592 1.00 35.97 118 PHE A CA 1
ATOM 839 C C . PHE A 1 118 ? 13.436 15.474 -8.134 1.00 35.97 118 PHE A C 1
ATOM 841 O O . PHE A 1 118 ? 14.364 16.234 -7.868 1.00 35.97 118 PHE A O 1
ATOM 848 N N . GLU A 1 119 ? 12.761 14.825 -7.193 1.00 34.22 119 GLU A N 1
ATOM 849 C CA . GLU A 1 119 ? 13.291 14.687 -5.839 1.00 34.22 119 GLU A CA 1
ATOM 850 C C . GLU A 1 119 ? 13.574 13.217 -5.558 1.00 34.22 119 GLU A C 1
ATOM 852 O O . GLU A 1 119 ? 12.809 12.315 -5.894 1.00 34.22 119 GLU A O 1
ATOM 857 N N . THR A 1 120 ? 14.757 12.959 -5.013 1.00 34.56 120 THR A N 1
ATOM 858 C CA . THR A 1 120 ? 15.215 11.613 -4.681 1.00 34.56 120 THR A CA 1
ATOM 859 C C . THR A 1 120 ? 15.936 11.686 -3.348 1.00 34.56 120 THR A C 1
ATOM 861 O O . THR A 1 120 ? 17.063 12.196 -3.267 1.00 34.56 120 THR A O 1
ATOM 864 N N . SER A 1 121 ? 15.265 11.202 -2.305 1.00 35.19 121 SER A N 1
ATOM 865 C CA . SER A 1 121 ? 15.821 11.003 -0.970 1.00 35.19 121 SER A CA 1
ATOM 866 C C . SER A 1 121 ? 16.685 9.735 -0.925 1.00 35.19 121 SER A C 1
ATOM 868 O O . SER A 1 121 ? 16.599 8.862 -1.790 1.00 35.19 121 SER A O 1
ATOM 870 N N . VAL A 1 122 ? 17.601 9.686 0.043 1.00 34.66 122 VAL A N 1
ATOM 871 C CA . VAL A 1 122 ? 18.603 8.625 0.215 1.00 34.66 122 VAL A CA 1
ATOM 872 C C . VAL A 1 122 ? 18.462 8.061 1.618 1.00 34.66 122 VAL A C 1
ATOM 874 O O . VAL A 1 122 ? 18.533 8.829 2.575 1.00 34.66 122 VAL A O 1
ATOM 877 N N . GLU A 1 123 ? 18.351 6.737 1.732 1.00 36.88 123 GLU A N 1
ATOM 878 C CA . GLU A 1 123 ? 18.573 6.018 2.987 1.00 36.88 123 GLU A CA 1
ATOM 879 C C . GLU A 1 123 ? 19.502 4.803 2.774 1.00 36.88 123 GLU A C 1
ATOM 881 O O . GLU A 1 123 ? 19.194 3.854 2.049 1.00 36.88 123 GLU A O 1
ATOM 886 N N . ASP A 1 124 ? 20.629 4.888 3.492 1.00 47.88 124 ASP A N 1
ATOM 887 C CA . ASP A 1 124 ? 21.563 3.850 3.959 1.00 47.88 124 ASP A CA 1
ATOM 888 C C . ASP A 1 124 ? 22.649 3.291 3.001 1.00 47.88 124 ASP A C 1
ATOM 890 O O . ASP A 1 124 ? 22.455 2.329 2.256 1.00 47.88 124 ASP A O 1
ATOM 894 N N . VAL A 1 125 ? 23.853 3.876 3.135 1.00 50.34 125 VAL A N 1
ATOM 895 C CA . VAL A 1 125 ? 25.199 3.362 2.788 1.00 50.34 125 VAL A CA 1
ATOM 896 C C . VAL A 1 125 ? 26.106 3.660 3.992 1.00 50.34 125 VAL A C 1
ATOM 898 O O . VAL A 1 125 ? 25.847 4.608 4.731 1.00 50.34 125 VAL A O 1
ATOM 901 N N . SER A 1 126 ? 27.166 2.875 4.208 1.00 59.34 126 SER A N 1
ATOM 902 C CA . SER A 1 126 ? 28.106 3.061 5.325 1.00 59.34 126 SER A CA 1
ATOM 903 C C . SER A 1 126 ? 28.646 4.499 5.447 1.00 59.34 126 SER A C 1
ATOM 905 O O . SER A 1 126 ? 28.839 5.204 4.454 1.00 59.34 126 SER A O 1
ATOM 907 N N . GLY A 1 127 ? 28.902 4.926 6.692 1.00 62.34 127 GLY A N 1
ATOM 908 C CA . GLY A 1 127 ? 29.054 6.337 7.073 1.00 62.34 127 GLY A CA 1
ATOM 909 C C . GLY A 1 127 ? 30.120 7.144 6.323 1.00 62.34 127 GLY A C 1
ATOM 910 O O . GLY A 1 127 ? 29.867 8.302 5.999 1.00 62.34 127 GLY A O 1
ATOM 911 N N . GLU A 1 128 ? 31.276 6.562 5.997 1.00 73.31 128 GLU A N 1
ATOM 912 C CA . GLU A 1 128 ? 32.342 7.297 5.293 1.00 73.31 128 GLU A CA 1
ATOM 913 C C . GLU A 1 128 ? 32.011 7.523 3.812 1.00 73.31 128 GLU A C 1
ATOM 915 O O . GLU A 1 128 ? 32.086 8.651 3.326 1.00 73.31 128 GLU A O 1
ATOM 920 N N . ALA A 1 129 ? 31.556 6.483 3.107 1.00 73.81 129 ALA A N 1
ATOM 921 C CA . ALA A 1 129 ? 31.158 6.597 1.705 1.00 73.81 129 ALA A CA 1
ATOM 922 C C . ALA A 1 129 ? 29.901 7.468 1.545 1.00 73.81 129 ALA A C 1
ATOM 924 O O . ALA A 1 129 ? 29.815 8.279 0.622 1.00 73.81 129 ALA A O 1
ATOM 925 N N . LEU A 1 130 ? 28.941 7.355 2.469 1.00 74.75 130 LEU A N 1
ATOM 926 C CA . LEU A 1 130 ? 27.723 8.160 2.454 1.00 74.75 130 LEU A CA 1
ATOM 927 C C . LEU A 1 130 ? 28.024 9.647 2.623 1.00 74.75 130 LEU A C 1
ATOM 929 O O . LEU A 1 130 ? 27.483 10.457 1.871 1.00 74.75 130 LEU A O 1
ATOM 933 N N . ALA A 1 131 ? 28.908 10.015 3.554 1.00 79.88 131 ALA A N 1
ATOM 934 C CA . ALA A 1 131 ? 29.292 11.409 3.746 1.00 79.88 131 ALA A CA 1
ATOM 935 C C . ALA A 1 131 ? 29.858 12.012 2.450 1.00 79.88 131 ALA A C 1
ATOM 937 O O . ALA A 1 131 ? 29.462 13.109 2.053 1.00 79.88 131 ALA A O 1
ATOM 938 N N . THR A 1 132 ? 30.713 11.272 1.737 1.00 83.38 132 THR A N 1
ATOM 939 C CA . THR A 1 132 ? 31.255 11.706 0.443 1.00 83.38 132 THR A CA 1
ATOM 940 C C . THR A 1 132 ? 30.165 11.857 -0.622 1.00 83.38 132 THR A C 1
ATOM 942 O O . THR A 1 132 ? 30.131 12.873 -1.319 1.00 83.38 132 THR A O 1
ATOM 945 N N . LEU A 1 133 ? 29.246 10.892 -0.737 1.00 82.44 133 LEU A N 1
ATOM 946 C CA . LEU A 1 133 ? 28.149 10.944 -1.711 1.00 82.44 133 LEU A CA 1
ATOM 947 C C . LEU A 1 133 ? 27.194 12.111 -1.437 1.00 82.44 133 LEU A C 1
ATOM 949 O O . LEU A 1 133 ? 26.816 12.824 -2.366 1.00 82.44 133 LEU A O 1
ATOM 953 N N . VAL A 1 134 ? 26.846 12.349 -0.170 1.00 81.06 134 VAL A N 1
ATOM 954 C CA . VAL A 1 134 ? 25.963 13.450 0.237 1.00 81.06 134 VAL A CA 1
ATOM 955 C C . VAL A 1 134 ? 26.618 14.798 -0.043 1.00 81.06 134 VAL A C 1
ATOM 957 O O . VAL A 1 134 ? 25.986 15.667 -0.641 1.00 81.06 134 VAL A O 1
ATOM 960 N N . VAL A 1 135 ? 27.892 14.976 0.316 1.00 84.62 135 VAL A N 1
ATOM 961 C CA . VAL A 1 135 ? 28.614 16.231 0.053 1.00 84.62 135 VAL A CA 1
ATOM 962 C C . VAL A 1 135 ? 28.736 16.494 -1.449 1.00 84.62 135 VAL A C 1
ATOM 964 O O . VAL A 1 135 ? 28.500 17.619 -1.890 1.00 84.62 135 VAL A O 1
ATOM 967 N N . ASN A 1 136 ? 29.050 15.476 -2.252 1.00 85.56 136 ASN A N 1
ATOM 968 C CA . ASN A 1 136 ? 29.154 15.626 -3.705 1.00 85.56 136 ASN A CA 1
ATOM 969 C C . ASN A 1 136 ? 27.799 15.905 -4.369 1.00 85.56 136 ASN A C 1
ATOM 971 O O . ASN A 1 136 ? 27.749 16.680 -5.325 1.00 85.56 136 ASN A O 1
ATOM 975 N N . LYS A 1 137 ? 26.707 15.343 -3.836 1.00 82.12 137 LYS A N 1
ATOM 976 C CA . LYS A 1 137 ? 25.341 15.648 -4.276 1.00 82.12 137 LYS A CA 1
ATOM 977 C C . LYS A 1 137 ? 24.939 17.080 -3.942 1.00 82.12 137 LYS A C 1
ATOM 979 O O . LYS A 1 137 ? 24.480 17.796 -4.823 1.00 82.12 137 LYS A O 1
ATOM 984 N N . LEU A 1 138 ? 25.170 17.528 -2.706 1.00 82.62 138 LEU A N 1
ATOM 985 C CA . LEU A 1 138 ? 24.861 18.899 -2.275 1.00 82.62 138 LEU A CA 1
ATOM 986 C C . LEU A 1 138 ? 25.667 19.954 -3.044 1.00 82.62 138 LEU A C 1
ATOM 988 O O . LEU A 1 138 ? 25.191 21.066 -3.251 1.00 82.62 138 LEU A O 1
ATOM 992 N N . ARG A 1 139 ? 26.878 19.605 -3.489 1.00 86.00 139 ARG A N 1
ATOM 993 C CA . ARG A 1 139 ? 27.718 20.461 -4.338 1.00 86.00 139 ARG A CA 1
ATOM 994 C C . ARG A 1 139 ? 27.364 20.392 -5.828 1.00 86.00 139 ARG A C 1
ATOM 996 O O . ARG A 1 139 ? 28.005 21.077 -6.616 1.00 86.00 139 ARG A O 1
ATOM 1003 N N . GLY A 1 140 ? 26.395 19.562 -6.223 1.00 82.50 140 GLY A N 1
ATOM 1004 C CA . GLY A 1 140 ? 25.993 19.376 -7.621 1.00 82.50 140 GLY A CA 1
ATOM 1005 C C . GLY A 1 140 ? 27.037 18.676 -8.499 1.00 82.50 140 GLY A C 1
ATOM 1006 O O . GLY A 1 140 ? 26.937 18.727 -9.719 1.00 82.50 140 GLY A O 1
ATOM 1007 N N . ILE A 1 141 ? 28.046 18.033 -7.899 1.00 86.06 141 ILE A N 1
ATOM 1008 C CA . ILE A 1 141 ? 29.124 17.339 -8.623 1.00 86.06 141 ILE A CA 1
ATOM 1009 C C . ILE A 1 141 ? 28.634 15.969 -9.108 1.00 86.06 141 ILE A C 1
ATOM 1011 O O . ILE A 1 141 ? 28.952 15.552 -10.218 1.00 86.06 141 ILE A O 1
ATOM 1015 N N . LEU A 1 142 ? 27.860 15.264 -8.274 1.00 78.81 142 LEU A N 1
ATOM 1016 C CA . LEU A 1 142 ? 27.326 13.935 -8.575 1.00 78.81 142 LEU A CA 1
ATOM 1017 C C . LEU A 1 142 ? 25.847 13.840 -8.206 1.00 78.81 142 LEU A C 1
ATOM 1019 O O . LEU A 1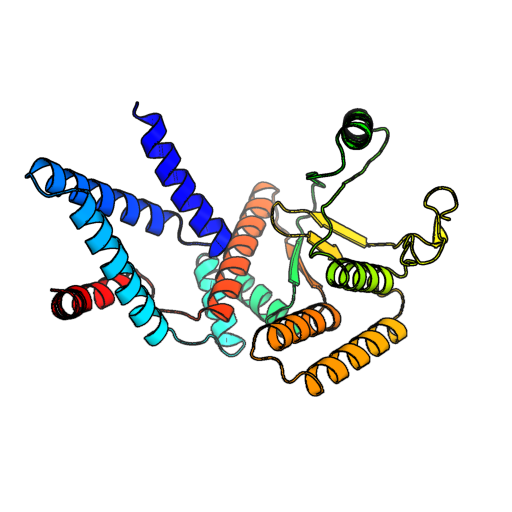 142 ? 25.479 13.949 -7.038 1.00 78.81 142 LEU A O 1
ATOM 1023 N N . ASN A 1 143 ? 25.005 13.531 -9.189 1.00 77.62 143 ASN A N 1
ATOM 1024 C CA . ASN A 1 143 ? 23.608 13.183 -8.949 1.00 77.62 143 ASN A CA 1
ATOM 1025 C C . ASN A 1 143 ? 23.507 11.693 -8.627 1.00 77.62 143 ASN A C 1
ATOM 1027 O O . ASN A 1 143 ? 23.432 10.854 -9.520 1.00 77.62 143 ASN A O 1
ATOM 1031 N N . VAL A 1 144 ? 23.537 11.370 -7.334 1.00 79.44 144 VAL A N 1
ATOM 1032 C CA . VAL A 1 144 ? 23.535 9.991 -6.839 1.00 79.44 144 VAL A CA 1
ATOM 1033 C C . VAL A 1 144 ? 22.400 9.754 -5.844 1.00 79.44 144 VAL A C 1
ATOM 1035 O O . VAL A 1 144 ? 21.987 10.644 -5.090 1.00 79.44 144 VAL A O 1
ATOM 1038 N N . ALA A 1 145 ? 21.886 8.530 -5.845 1.00 76.81 145 ALA A N 1
ATOM 1039 C CA . ALA A 1 145 ? 20.991 8.026 -4.823 1.00 76.81 145 ALA A CA 1
ATOM 1040 C C . ALA A 1 145 ? 21.470 6.649 -4.382 1.00 76.81 145 ALA A C 1
ATOM 1042 O O . ALA A 1 145 ? 21.965 5.870 -5.197 1.00 76.81 145 ALA A O 1
ATOM 1043 N N . ALA A 1 146 ? 21.328 6.365 -3.094 1.00 74.31 146 ALA A N 1
ATOM 1044 C CA . ALA A 1 146 ? 21.681 5.076 -2.542 1.00 74.31 146 ALA A CA 1
ATOM 1045 C C . ALA A 1 146 ? 20.509 4.495 -1.758 1.00 74.31 146 ALA A C 1
ATOM 1047 O O . ALA A 1 146 ? 19.745 5.228 -1.129 1.00 74.31 146 ALA A O 1
ATOM 1048 N N . ILE A 1 147 ? 20.360 3.181 -1.880 1.00 76.75 147 ILE A N 1
ATOM 1049 C CA . ILE A 1 147 ? 19.215 2.427 -1.388 1.00 76.75 147 ILE A CA 1
ATOM 1050 C C . ILE A 1 147 ? 19.685 1.127 -0.762 1.00 76.75 147 ILE A C 1
ATOM 1052 O O . ILE A 1 147 ? 20.615 0.472 -1.244 1.00 76.75 147 ILE A O 1
ATOM 1056 N N . LYS A 1 148 ? 18.970 0.702 0.272 1.00 75.81 148 LYS A N 1
ATOM 1057 C CA . LYS A 1 148 ? 19.175 -0.603 0.880 1.00 75.81 148 LYS A CA 1
ATOM 1058 C C . LYS A 1 148 ? 18.631 -1.714 -0.015 1.00 75.81 148 LYS A C 1
ATOM 1060 O O . LYS A 1 148 ? 17.482 -1.682 -0.453 1.00 75.81 148 LYS A O 1
ATOM 1065 N N . ALA A 1 149 ? 19.444 -2.742 -0.246 1.00 75.06 149 ALA A N 1
ATOM 1066 C CA . ALA A 1 149 ? 18.992 -3.937 -0.948 1.00 75.06 149 ALA A CA 1
ATOM 1067 C C . ALA A 1 149 ? 17.933 -4.688 -0.124 1.00 75.06 149 ALA A C 1
ATOM 1069 O O . ALA A 1 149 ? 18.120 -4.941 1.072 1.00 75.06 149 ALA A O 1
ATOM 1070 N N . SER A 1 150 ? 16.841 -5.086 -0.775 1.00 74.94 150 SER A N 1
ATOM 1071 C CA . SER A 1 150 ? 15.763 -5.840 -0.141 1.00 74.94 150 SER A CA 1
ATOM 1072 C C . SER A 1 150 ? 16.169 -7.297 0.133 1.00 74.94 150 SER A C 1
ATOM 1074 O O . SER A 1 150 ? 16.917 -7.929 -0.616 1.00 74.94 150 SER A O 1
ATOM 1076 N N . GLY A 1 151 ? 15.682 -7.848 1.247 1.00 74.12 151 GLY A N 1
ATOM 1077 C CA . GLY A 1 151 ? 15.977 -9.219 1.669 1.00 74.12 151 GLY A CA 1
ATOM 1078 C C . GLY A 1 151 ? 17.351 -9.417 2.328 1.00 74.12 151 GLY A C 1
ATOM 1079 O O . GLY A 1 151 ? 18.123 -8.482 2.563 1.00 74.12 151 GLY A O 1
ATOM 1080 N N . PHE A 1 152 ? 17.658 -10.675 2.652 1.00 74.56 152 PHE A N 1
ATOM 1081 C CA . PHE A 1 152 ? 18.874 -11.090 3.360 1.00 74.56 152 PHE A CA 1
ATOM 1082 C C . PHE A 1 152 ? 19.447 -12.378 2.750 1.00 74.56 152 PHE A C 1
ATOM 1084 O O . PHE A 1 152 ? 18.703 -13.165 2.162 1.00 74.56 152 PHE A O 1
ATOM 1091 N N . GLY A 1 153 ? 20.761 -12.586 2.888 1.00 81.88 153 GLY A N 1
ATOM 1092 C CA . GLY A 1 153 ? 21.451 -13.802 2.436 1.00 81.88 153 GLY A CA 1
ATOM 1093 C C . GLY A 1 153 ? 21.274 -14.094 0.941 1.00 81.88 153 GLY A C 1
ATOM 1094 O O . GLY A 1 153 ? 21.317 -13.185 0.112 1.00 81.88 153 GLY A O 1
ATOM 1095 N N . GLU A 1 154 ? 21.035 -15.362 0.602 1.00 78.56 154 GLU A N 1
ATOM 1096 C CA . GLU A 1 154 ? 20.822 -15.826 -0.780 1.00 78.56 154 GLU A CA 1
ATOM 1097 C C . GLU A 1 154 ? 19.632 -15.145 -1.462 1.00 78.56 154 GLU A C 1
ATOM 1099 O O . GLU A 1 154 ? 19.687 -14.824 -2.647 1.00 78.56 154 GLU A O 1
ATOM 1104 N N . ARG A 1 155 ? 18.578 -14.826 -0.704 1.00 75.75 155 ARG A N 1
ATOM 1105 C CA . ARG A 1 155 ? 17.400 -14.145 -1.251 1.00 75.75 155 ARG A CA 1
ATOM 1106 C C . ARG A 1 155 ? 17.725 -12.736 -1.738 1.00 75.75 155 ARG A C 1
ATOM 1108 O O . ARG A 1 155 ? 17.191 -12.311 -2.756 1.00 75.75 155 ARG A O 1
ATOM 1115 N N . ARG A 1 156 ? 18.608 -12.018 -1.035 1.00 80.38 156 ARG A N 1
ATOM 1116 C CA . ARG A 1 156 ? 19.080 -10.698 -1.481 1.00 80.38 156 ARG A CA 1
ATOM 1117 C C . ARG A 1 156 ? 19.819 -10.813 -2.812 1.00 80.38 156 ARG A C 1
ATOM 1119 O O . ARG A 1 156 ? 19.570 -10.014 -3.705 1.00 80.38 156 ARG A O 1
ATOM 1126 N N . LYS A 1 157 ? 20.695 -11.815 -2.949 1.00 82.38 157 LYS A N 1
ATOM 1127 C CA . LYS A 1 157 ? 21.420 -12.071 -4.202 1.00 82.38 157 LYS A CA 1
ATOM 1128 C C . LYS A 1 157 ? 20.453 -12.364 -5.348 1.00 82.38 157 LYS A C 1
ATOM 1130 O O . LYS A 1 157 ? 20.558 -11.733 -6.390 1.00 82.38 157 LYS A O 1
ATOM 1135 N N . ALA A 1 158 ? 19.469 -13.235 -5.120 1.00 80.75 158 ALA A N 1
ATOM 1136 C CA . ALA A 1 158 ? 18.456 -13.566 -6.120 1.00 80.75 158 ALA A CA 1
ATOM 1137 C C . ALA A 1 158 ? 17.659 -12.332 -6.585 1.00 80.75 158 ALA A C 1
ATOM 1139 O O . ALA A 1 158 ? 17.507 -12.130 -7.785 1.00 80.75 158 ALA A O 1
ATOM 1140 N N . LEU A 1 159 ? 17.216 -11.476 -5.655 1.00 81.50 159 LEU A N 1
ATOM 1141 C CA . LEU A 1 159 ? 16.475 -10.250 -5.983 1.00 81.50 159 LEU A CA 1
ATOM 1142 C C . LEU A 1 159 ? 17.326 -9.231 -6.751 1.00 81.50 159 LEU A C 1
ATOM 1144 O O . LEU A 1 159 ? 16.850 -8.612 -7.698 1.00 81.50 159 LEU A O 1
ATOM 1148 N N . LEU A 1 160 ? 18.588 -9.046 -6.357 1.00 84.00 160 LEU A N 1
ATOM 1149 C CA . LEU A 1 160 ? 19.498 -8.145 -7.066 1.00 84.00 160 LEU A CA 1
ATOM 1150 C C . LEU A 1 160 ? 19.841 -8.669 -8.463 1.00 84.00 160 LEU A C 1
ATOM 1152 O O . LEU A 1 160 ? 19.937 -7.878 -9.397 1.00 84.00 160 LEU A O 1
ATOM 1156 N N . GLN A 1 161 ? 19.966 -9.987 -8.618 1.00 84.38 161 GLN A N 1
ATOM 1157 C CA . GLN A 1 161 ? 20.138 -10.621 -9.919 1.00 84.38 161 GLN A CA 1
ATOM 1158 C C . GLN A 1 161 ? 18.906 -10.416 -10.813 1.00 84.38 161 GLN A C 1
ATOM 1160 O O . GLN A 1 161 ? 19.061 -10.129 -11.996 1.00 84.38 161 GLN A O 1
ATOM 1165 N N . ASP A 1 162 ? 17.691 -10.486 -10.262 1.00 84.25 162 ASP A N 1
ATOM 1166 C CA . ASP A 1 162 ? 16.462 -10.200 -11.016 1.00 84.25 162 ASP A CA 1
ATOM 1167 C C . ASP A 1 162 ? 16.420 -8.747 -11.507 1.00 84.25 162 ASP A C 1
ATOM 1169 O O . ASP A 1 162 ? 16.078 -8.486 -12.660 1.00 84.25 162 ASP A O 1
ATOM 1173 N N . ILE A 1 163 ? 16.820 -7.796 -10.655 1.00 83.19 163 ILE A N 1
ATOM 1174 C CA . ILE A 1 163 ? 16.929 -6.378 -11.028 1.00 83.19 163 ILE A CA 1
ATOM 1175 C C . ILE A 1 163 ? 18.002 -6.177 -12.105 1.00 83.19 163 ILE A C 1
ATOM 1177 O O . ILE A 1 163 ? 17.804 -5.367 -13.010 1.00 83.19 163 ILE A O 1
ATOM 1181 N N . ALA A 1 164 ? 19.123 -6.898 -12.017 1.00 84.31 164 ALA A N 1
ATOM 1182 C CA . ALA A 1 164 ? 20.185 -6.848 -13.014 1.00 84.31 164 ALA A CA 1
ATOM 1183 C C . ALA A 1 164 ? 19.675 -7.324 -14.383 1.00 84.31 164 ALA A C 1
ATOM 1185 O O . ALA A 1 164 ? 19.762 -6.564 -15.344 1.00 84.31 164 ALA A O 1
ATOM 1186 N N . ILE A 1 165 ? 19.018 -8.490 -14.447 1.00 84.19 165 ILE A N 1
ATOM 1187 C CA . ILE A 1 165 ? 18.397 -9.015 -15.680 1.00 84.19 165 ILE A CA 1
ATOM 1188 C C . ILE A 1 165 ? 17.388 -8.008 -16.252 1.00 84.19 165 ILE A C 1
ATOM 1190 O O . ILE A 1 165 ? 17.398 -7.713 -17.445 1.00 84.19 165 ILE A O 1
ATOM 1194 N N . LEU A 1 166 ? 16.544 -7.415 -15.401 1.00 81.44 166 LEU A N 1
ATOM 1195 C CA . LEU A 1 166 ? 15.525 -6.450 -15.827 1.00 81.44 166 LEU A CA 1
ATOM 1196 C C . LEU A 1 166 ? 16.119 -5.159 -16.425 1.00 81.44 166 LEU A C 1
ATOM 1198 O O . LEU A 1 166 ? 15.487 -4.526 -17.274 1.00 81.44 166 LEU A O 1
ATOM 1202 N N . LYS A 1 167 ? 17.324 -4.768 -15.996 1.00 79.62 167 LYS A N 1
ATOM 1203 C CA . LYS A 1 167 ? 18.051 -3.585 -16.484 1.00 79.62 167 LYS A CA 1
ATOM 1204 C C . LYS A 1 167 ? 19.087 -3.890 -17.573 1.00 79.62 167 LYS A C 1
ATOM 1206 O O . LYS A 1 167 ? 19.724 -2.953 -18.049 1.00 79.62 167 LYS A O 1
ATOM 1211 N N . GLY A 1 168 ? 19.290 -5.162 -17.923 1.00 79.31 168 GLY A N 1
ATOM 1212 C CA . GLY A 1 168 ? 20.391 -5.594 -18.790 1.00 79.31 168 GLY A CA 1
ATOM 1213 C C . GLY A 1 168 ? 21.777 -5.387 -18.167 1.00 79.31 168 GLY A C 1
ATOM 1214 O O . GLY A 1 168 ? 22.732 -5.131 -18.886 1.00 79.31 168 GLY A O 1
ATOM 1215 N N . ALA A 1 169 ? 21.872 -5.427 -16.837 1.00 83.25 169 ALA A N 1
ATOM 1216 C CA . ALA A 1 169 ? 23.119 -5.287 -16.092 1.00 83.25 169 ALA A CA 1
ATOM 1217 C C . ALA A 1 169 ? 23.751 -6.650 -15.797 1.00 83.25 169 ALA A C 1
ATOM 1219 O O . ALA A 1 169 ? 23.046 -7.649 -15.631 1.00 83.25 169 ALA A O 1
ATOM 1220 N N . GLU A 1 170 ? 25.063 -6.666 -15.584 1.00 80.31 170 GLU A N 1
ATOM 1221 C CA . GLU A 1 170 ? 25.753 -7.841 -15.060 1.00 80.31 170 GLU A CA 1
ATOM 1222 C C . GLU A 1 170 ? 25.732 -7.826 -13.525 1.00 80.31 170 GLU A C 1
ATOM 1224 O O . GLU A 1 170 ? 26.106 -6.841 -12.881 1.00 80.31 170 GLU A O 1
ATOM 1229 N N . PHE A 1 171 ? 25.265 -8.918 -12.912 1.00 81.81 171 PHE A N 1
ATOM 1230 C CA . PHE A 1 171 ? 25.194 -9.019 -11.456 1.00 81.81 171 PHE A CA 1
ATOM 1231 C C . PHE A 1 171 ? 26.595 -9.189 -10.852 1.00 81.81 171 PHE A C 1
ATOM 1233 O O . PHE A 1 171 ? 27.196 -10.259 -10.923 1.00 81.81 171 PHE A O 1
ATOM 1240 N N . GLN A 1 172 ? 27.089 -8.126 -10.218 1.00 78.50 172 GLN A N 1
ATOM 1241 C CA . GLN A 1 172 ? 28.391 -8.099 -9.557 1.00 78.50 172 GLN A CA 1
ATOM 1242 C C . GLN A 1 172 ? 28.310 -8.778 -8.184 1.00 78.50 172 GLN A C 1
ATOM 1244 O O . GLN A 1 172 ? 27.605 -8.307 -7.285 1.00 78.50 172 GLN A O 1
ATOM 1249 N N . ALA A 1 173 ? 29.040 -9.879 -8.005 1.00 74.94 173 ALA A N 1
ATOM 1250 C CA . ALA A 1 173 ? 29.075 -10.624 -6.751 1.00 74.94 173 ALA A CA 1
ATOM 1251 C C . ALA A 1 173 ? 30.504 -11.072 -6.415 1.00 74.94 173 ALA A C 1
ATOM 1253 O O . ALA A 1 173 ? 31.243 -11.531 -7.285 1.00 74.94 173 ALA A O 1
ATOM 1254 N N . SER A 1 174 ? 30.898 -10.955 -5.145 1.00 69.06 174 SER A N 1
ATOM 1255 C CA . SER A 1 174 ? 32.263 -11.269 -4.693 1.00 69.06 174 SER A CA 1
ATOM 1256 C C . SER A 1 174 ? 32.622 -12.752 -4.834 1.00 69.06 174 SER A C 1
ATOM 1258 O O . SER A 1 174 ? 33.785 -13.095 -5.018 1.00 69.06 174 SER A O 1
ATOM 1260 N N . ASP A 1 175 ? 31.622 -13.632 -4.812 1.00 70.44 175 ASP A N 1
ATOM 1261 C CA . ASP A 1 175 ? 31.737 -15.063 -5.100 1.00 70.44 175 ASP A CA 1
ATOM 1262 C C . ASP A 1 175 ? 32.016 -15.373 -6.577 1.00 70.44 175 ASP A C 1
ATOM 1264 O O . ASP A 1 175 ? 32.505 -16.456 -6.885 1.00 70.44 175 ASP A O 1
ATOM 1268 N N . LEU A 1 176 ? 31.781 -14.419 -7.482 1.00 64.88 176 LEU A N 1
ATOM 1269 C CA . LEU A 1 176 ? 32.098 -14.536 -8.908 1.00 64.88 176 LEU A CA 1
ATOM 1270 C C . LEU A 1 176 ? 33.475 -13.942 -9.261 1.00 64.88 176 LEU A C 1
ATOM 1272 O O . LEU A 1 176 ? 33.802 -13.825 -10.436 1.00 64.88 176 LEU A O 1
ATOM 1276 N N . SER A 1 177 ? 34.294 -13.573 -8.262 1.00 62.84 177 SER A N 1
ATOM 1277 C CA . SER A 1 177 ? 35.610 -12.920 -8.446 1.00 62.84 177 SER A CA 1
ATOM 1278 C C . SER A 1 177 ? 35.574 -11.605 -9.238 1.00 62.84 177 SER A C 1
ATOM 1280 O O . SER A 1 177 ? 36.609 -11.120 -9.693 1.00 62.84 177 SER A O 1
ATOM 1282 N N . LEU A 1 178 ? 34.394 -11.001 -9.372 1.00 67.81 178 LEU A N 1
ATOM 1283 C CA . LEU A 1 178 ? 34.228 -9.691 -9.977 1.00 67.81 178 LEU A CA 1
ATOM 1284 C C . LEU A 1 178 ? 34.455 -8.607 -8.914 1.00 67.81 178 LEU A C 1
ATOM 1286 O O . LEU A 1 178 ? 33.810 -8.599 -7.862 1.00 67.81 178 LEU A O 1
ATOM 1290 N N . LEU A 1 179 ? 35.404 -7.707 -9.178 1.00 68.38 179 LEU A N 1
ATOM 1291 C CA . LEU A 1 179 ? 35.754 -6.595 -8.294 1.00 68.38 179 LEU A CA 1
ATOM 1292 C C . LEU A 1 179 ? 35.130 -5.292 -8.802 1.00 68.38 179 LEU A C 1
ATOM 1294 O O . LEU A 1 179 ? 35.185 -4.990 -9.995 1.00 68.38 179 LEU A O 1
ATOM 1298 N N . VAL A 1 180 ? 34.614 -4.483 -7.870 1.00 70.94 180 VAL A N 1
ATOM 1299 C CA . VAL A 1 180 ? 33.998 -3.170 -8.154 1.00 70.94 180 VAL A CA 1
ATOM 1300 C C . VAL A 1 180 ? 34.979 -2.222 -8.857 1.00 70.94 180 VAL A C 1
ATOM 1302 O O . VAL A 1 180 ? 34.577 -1.396 -9.667 1.00 70.94 180 VAL A O 1
ATOM 1305 N N . GLU A 1 181 ? 36.277 -2.378 -8.594 1.00 74.94 181 GLU A N 1
ATOM 1306 C CA . GLU A 1 181 ? 37.350 -1.559 -9.173 1.00 74.94 181 GLU A CA 1
ATOM 1307 C C . GLU A 1 181 ? 37.511 -1.747 -10.689 1.00 74.94 181 GLU A C 1
ATOM 1309 O O . GLU A 1 181 ? 37.907 -0.814 -11.380 1.00 74.94 181 GLU A O 1
ATOM 1314 N N . ASN A 1 182 ? 37.163 -2.928 -11.213 1.00 76.38 182 ASN A N 1
ATOM 1315 C CA . ASN A 1 182 ? 37.332 -3.282 -12.627 1.00 76.38 182 ASN A CA 1
ATOM 1316 C C . ASN A 1 182 ? 36.008 -3.266 -13.406 1.00 76.38 182 ASN A C 1
ATOM 1318 O O . ASN A 1 182 ? 35.940 -3.792 -14.516 1.00 76.38 182 ASN A O 1
ATOM 1322 N N . THR A 1 183 ? 34.942 -2.713 -12.823 1.00 77.00 183 THR A N 1
ATOM 1323 C CA . THR A 1 183 ? 33.614 -2.721 -13.446 1.00 77.00 183 THR A CA 1
ATOM 1324 C C . THR A 1 183 ? 33.546 -1.708 -14.590 1.00 77.00 183 THR A C 1
ATOM 1326 O O . THR A 1 183 ? 33.837 -0.524 -14.409 1.00 77.00 183 THR A O 1
ATOM 1329 N N . LEU A 1 184 ? 33.135 -2.167 -15.772 1.00 80.88 184 LEU A N 1
ATOM 1330 C CA . LEU A 1 184 ? 32.934 -1.324 -16.949 1.00 80.88 184 LEU A CA 1
ATOM 1331 C C . LEU A 1 184 ? 31.542 -0.684 -16.936 1.00 80.88 184 LEU A C 1
ATOM 1333 O O . LEU A 1 184 ? 30.584 -1.242 -16.405 1.00 80.88 184 LEU A O 1
ATOM 1337 N N . VAL A 1 185 ? 31.404 0.473 -17.588 1.00 80.25 185 VAL A N 1
ATOM 1338 C CA . VAL A 1 185 ? 30.114 1.183 -17.699 1.00 80.25 185 VAL A CA 1
ATOM 1339 C C . VAL A 1 185 ? 29.062 0.332 -18.421 1.00 80.25 185 VAL A C 1
ATOM 1341 O O . VAL A 1 185 ? 27.885 0.409 -18.091 1.00 80.25 185 VAL A O 1
ATOM 1344 N N . GLU A 1 186 ? 29.485 -0.530 -19.348 1.00 79.19 186 GLU A N 1
ATOM 1345 C CA . GLU A 1 186 ? 28.611 -1.454 -20.086 1.00 79.19 186 GLU A CA 1
ATOM 1346 C C . GLU A 1 186 ? 27.987 -2.541 -19.198 1.00 79.19 186 GLU A C 1
ATOM 1348 O O . GLU A 1 186 ? 26.935 -3.075 -19.529 1.00 79.19 186 GLU A O 1
ATOM 1353 N N . GLN A 1 187 ? 28.603 -2.848 -18.053 1.00 77.88 187 GLN A N 1
ATOM 1354 C CA . GLN A 1 187 ? 28.086 -3.830 -17.094 1.00 77.88 187 GLN A CA 1
ATOM 1355 C C . GLN A 1 187 ? 27.013 -3.229 -16.170 1.00 77.88 187 GLN A C 1
ATOM 1357 O O . GLN A 1 187 ? 26.370 -3.957 -15.409 1.00 77.88 187 GLN A O 1
ATOM 1362 N N . LEU A 1 188 ? 26.815 -1.906 -16.211 1.00 81.62 188 LEU A N 1
ATOM 1363 C CA . LEU A 1 188 ? 25.832 -1.201 -15.398 1.00 81.62 188 LEU A CA 1
ATOM 1364 C C . LEU A 1 188 ? 24.468 -1.160 -16.090 1.00 81.62 188 LEU A C 1
ATOM 1366 O O . LEU A 1 188 ? 24.344 -0.898 -17.282 1.00 81.62 188 LEU A O 1
ATOM 1370 N N . GLY A 1 189 ? 23.417 -1.368 -15.300 1.00 79.19 189 GLY A N 1
ATOM 1371 C CA . GLY A 1 189 ? 22.047 -1.373 -15.798 1.00 79.19 189 GLY A CA 1
ATOM 1372 C C . GLY A 1 189 ? 21.511 0.016 -16.108 1.00 79.19 189 GLY A C 1
ATOM 1373 O O . GLY A 1 189 ? 21.684 0.945 -15.314 1.00 79.19 189 GLY A O 1
ATOM 1374 N N . LEU A 1 190 ? 20.757 0.129 -17.199 1.00 79.75 190 LEU A N 1
ATOM 1375 C CA . LEU A 1 190 ? 20.067 1.360 -17.574 1.00 79.75 190 LEU A CA 1
ATOM 1376 C C . LEU A 1 190 ? 18.604 1.328 -17.117 1.00 79.75 190 LEU A C 1
ATOM 1378 O O . LEU A 1 190 ? 17.930 0.298 -17.142 1.00 79.75 190 LEU A O 1
ATOM 1382 N N . ALA A 1 191 ? 18.103 2.478 -16.670 1.00 80.94 191 ALA A N 1
ATOM 1383 C CA . ALA A 1 191 ? 16.701 2.673 -16.328 1.00 80.94 191 ALA A CA 1
ATOM 1384 C C . ALA A 1 191 ? 16.242 4.032 -16.847 1.00 80.94 191 ALA A C 1
ATOM 1386 O O . ALA A 1 191 ? 16.968 5.019 -16.746 1.00 80.94 191 ALA A O 1
ATOM 1387 N N . ARG A 1 192 ? 15.021 4.083 -17.376 1.00 78.81 192 ARG A N 1
ATOM 1388 C CA . ARG A 1 192 ? 14.417 5.310 -17.892 1.00 78.81 192 ARG A CA 1
ATOM 1389 C C . ARG A 1 192 ? 14.083 6.278 -16.762 1.00 78.81 192 ARG A C 1
ATOM 1391 O O . ARG A 1 192 ? 14.269 7.482 -16.904 1.00 78.81 192 ARG A O 1
ATOM 1398 N N . LYS A 1 193 ? 13.568 5.754 -15.650 1.00 79.50 193 LYS A N 1
ATOM 1399 C CA . LYS A 1 193 ? 13.253 6.537 -14.455 1.00 79.50 193 LYS A CA 1
ATOM 1400 C C . LYS A 1 193 ? 13.302 5.656 -13.219 1.00 79.50 193 LYS A C 1
ATOM 1402 O O . LYS A 1 193 ? 12.914 4.489 -13.260 1.00 79.50 193 LYS A O 1
ATOM 1407 N N . VAL A 1 194 ? 13.771 6.226 -12.118 1.00 81.19 194 VAL A N 1
ATOM 1408 C CA . VAL A 1 194 ? 13.766 5.581 -10.807 1.00 81.19 194 VAL A CA 1
ATOM 1409 C C . VAL A 1 194 ? 13.110 6.536 -9.825 1.00 81.19 194 VAL A C 1
ATOM 1411 O O . VAL A 1 194 ? 13.570 7.664 -9.667 1.00 81.19 194 VAL A O 1
ATOM 1414 N N . THR A 1 195 ? 12.043 6.079 -9.179 1.00 79.19 195 THR A N 1
ATOM 1415 C CA . THR A 1 195 ? 11.355 6.810 -8.113 1.00 79.19 195 THR A CA 1
ATOM 1416 C C . THR A 1 195 ? 11.642 6.110 -6.793 1.00 79.19 195 THR A C 1
ATOM 1418 O O . THR A 1 195 ? 11.424 4.901 -6.674 1.00 79.19 195 THR A O 1
ATOM 1421 N N . ILE A 1 196 ? 12.141 6.863 -5.816 1.00 79.25 196 ILE A N 1
ATOM 1422 C CA . ILE A 1 196 ? 12.512 6.362 -4.490 1.00 79.25 196 ILE A CA 1
ATOM 1423 C C . ILE A 1 196 ? 11.618 7.060 -3.470 1.00 79.25 196 ILE A C 1
ATOM 1425 O O . ILE A 1 196 ? 11.667 8.280 -3.336 1.00 79.25 196 ILE A O 1
ATOM 1429 N N . LEU A 1 197 ? 10.789 6.273 -2.793 1.00 75.19 197 LEU A N 1
ATOM 1430 C CA . LEU A 1 197 ? 9.954 6.679 -1.666 1.00 75.19 197 LEU A CA 1
ATOM 1431 C C . LEU A 1 197 ? 10.546 6.093 -0.379 1.00 75.19 197 LEU A C 1
ATOM 1433 O O . LEU A 1 197 ? 11.441 5.250 -0.426 1.00 75.19 197 LEU A O 1
ATOM 1437 N N . LYS A 1 198 ? 10.014 6.511 0.772 1.00 71.31 198 LYS A N 1
ATOM 1438 C CA . LYS A 1 198 ? 10.445 6.020 2.089 1.00 71.31 198 LYS A CA 1
ATOM 1439 C C . LYS A 1 198 ? 10.388 4.490 2.195 1.00 71.31 198 LYS A C 1
ATOM 1441 O O . LYS A 1 198 ? 11.350 3.870 2.631 1.00 71.31 198 LYS A O 1
ATOM 1446 N N . ASP A 1 199 ? 9.290 3.893 1.727 1.00 70.19 199 ASP A N 1
ATOM 1447 C CA . ASP A 1 199 ? 9.023 2.459 1.903 1.00 70.19 199 ASP A CA 1
ATOM 1448 C C . ASP A 1 199 ? 9.028 1.659 0.586 1.00 70.19 199 ASP A C 1
ATOM 1450 O O . ASP A 1 199 ? 8.893 0.434 0.596 1.00 70.19 199 ASP A O 1
ATOM 1454 N N . SER A 1 200 ? 9.189 2.313 -0.572 1.00 74.06 200 SER A N 1
ATOM 1455 C CA . SER A 1 200 ? 9.143 1.631 -1.871 1.00 74.06 200 SER A CA 1
ATOM 1456 C C . SER A 1 200 ? 10.045 2.255 -2.935 1.00 74.06 200 SER A C 1
ATOM 1458 O O . SER A 1 200 ? 10.365 3.441 -2.914 1.00 74.06 200 SER A O 1
ATOM 1460 N N . ILE A 1 201 ? 10.467 1.427 -3.892 1.00 78.81 201 ILE A N 1
ATOM 1461 C CA . ILE A 1 201 ? 11.324 1.827 -5.009 1.00 78.81 201 ILE A CA 1
ATOM 1462 C C . ILE A 1 201 ? 10.669 1.335 -6.291 1.00 78.81 201 ILE A C 1
ATOM 1464 O O . ILE A 1 201 ? 10.408 0.141 -6.440 1.00 78.81 201 ILE A O 1
ATOM 1468 N N . THR A 1 202 ? 10.427 2.253 -7.221 1.00 80.19 202 THR A N 1
ATOM 1469 C CA . THR A 1 202 ? 9.872 1.940 -8.539 1.00 80.19 202 THR A CA 1
ATOM 1470 C C . THR A 1 202 ? 10.925 2.205 -9.598 1.00 80.19 202 THR A C 1
ATOM 1472 O O . THR A 1 202 ? 11.474 3.302 -9.687 1.00 80.19 202 THR A O 1
ATOM 1475 N N . ILE A 1 203 ? 11.214 1.189 -10.405 1.00 79.88 203 ILE A N 1
ATOM 1476 C CA . ILE A 1 203 ? 12.189 1.262 -11.489 1.00 79.88 203 ILE A CA 1
ATOM 1477 C C . ILE A 1 203 ? 11.421 1.076 -12.792 1.00 79.88 203 ILE A C 1
ATOM 1479 O O . ILE A 1 203 ? 10.798 0.040 -13.003 1.00 79.88 203 ILE A O 1
ATOM 1483 N N . ILE A 1 204 ? 11.480 2.082 -13.656 1.00 80.31 204 ILE A N 1
ATOM 1484 C CA . ILE A 1 204 ? 10.891 2.055 -14.990 1.00 80.31 204 ILE A CA 1
ATOM 1485 C C . ILE A 1 204 ? 12.038 1.856 -15.974 1.00 80.31 204 ILE A C 1
ATOM 1487 O O . ILE A 1 204 ? 12.936 2.698 -16.067 1.00 80.31 204 ILE A O 1
ATOM 1491 N N . THR A 1 205 ? 12.026 0.736 -16.690 1.00 76.00 205 THR A N 1
ATOM 1492 C CA . THR A 1 205 ? 13.034 0.394 -17.700 1.00 76.00 205 THR A CA 1
ATOM 1493 C C . THR A 1 205 ? 12.368 0.133 -19.040 1.00 76.00 205 THR A C 1
ATOM 1495 O O . THR A 1 205 ? 11.213 -0.288 -19.105 1.00 76.00 205 THR A O 1
ATOM 1498 N N . ASP A 1 206 ? 13.112 0.382 -20.112 1.00 71.12 206 ASP A N 1
ATOM 1499 C CA . ASP A 1 206 ? 12.781 -0.168 -21.418 1.00 71.12 206 ASP A CA 1
ATOM 1500 C C . ASP A 1 206 ? 13.383 -1.586 -21.473 1.00 71.12 206 ASP A C 1
ATOM 1502 O O . ASP A 1 206 ? 14.476 -1.820 -20.956 1.00 71.12 206 ASP A O 1
ATOM 1506 N N . ALA A 1 207 ? 12.638 -2.566 -21.993 1.00 61.69 207 ALA A N 1
ATOM 1507 C CA . ALA A 1 207 ? 12.992 -3.982 -21.863 1.00 61.69 207 ALA A CA 1
ATOM 1508 C C . ALA A 1 207 ? 14.355 -4.299 -22.513 1.00 61.69 207 ALA A C 1
ATOM 1510 O O . ALA A 1 207 ? 14.456 -4.313 -23.737 1.00 61.69 207 ALA A O 1
ATOM 1511 N N . ALA A 1 208 ? 15.376 -4.587 -21.697 1.00 58.75 208 ALA A N 1
ATOM 1512 C CA . ALA A 1 208 ? 16.739 -4.845 -22.169 1.00 58.75 208 ALA A CA 1
ATOM 1513 C C . ALA A 1 208 ? 16.899 -6.222 -22.850 1.00 58.75 208 ALA A C 1
ATOM 1515 O O . ALA A 1 208 ? 17.611 -6.334 -23.842 1.00 58.75 208 ALA A O 1
ATOM 1516 N N . SER A 1 209 ? 16.194 -7.261 -22.377 1.00 68.50 209 SER A N 1
ATOM 1517 C CA . SER A 1 209 ? 16.120 -8.573 -23.042 1.00 68.50 209 SER A CA 1
ATOM 1518 C C . SER A 1 209 ? 14.861 -9.334 -22.616 1.00 68.50 209 SER A C 1
ATOM 1520 O O . SER A 1 209 ? 14.744 -9.808 -21.483 1.00 68.50 209 SER A O 1
ATOM 1522 N N . LYS A 1 210 ? 13.877 -9.445 -23.520 1.00 72.44 210 LYS A N 1
ATOM 1523 C CA . LYS A 1 210 ? 12.629 -10.183 -23.242 1.00 72.44 210 LYS A CA 1
ATOM 1524 C C . LYS A 1 210 ? 12.886 -11.676 -23.014 1.00 72.44 210 LYS A C 1
ATOM 1526 O O . LYS A 1 210 ? 12.172 -12.287 -22.222 1.00 72.44 210 LYS A O 1
ATOM 1531 N N . ASP A 1 211 ? 13.908 -12.233 -23.657 1.00 81.19 211 ASP A N 1
ATOM 1532 C CA . ASP A 1 211 ? 14.197 -13.668 -23.629 1.00 81.19 211 ASP A CA 1
ATOM 1533 C C . ASP A 1 211 ? 14.774 -14.104 -22.276 1.00 81.19 211 ASP A C 1
ATOM 1535 O O . ASP A 1 211 ? 14.320 -15.092 -21.694 1.00 81.19 211 ASP A O 1
ATOM 1539 N N . GLU A 1 212 ? 15.707 -13.332 -21.712 1.00 81.25 212 GLU A N 1
ATOM 1540 C CA . GLU A 1 212 ? 16.267 -13.605 -20.381 1.00 81.25 212 GLU A CA 1
ATOM 1541 C C . GLU A 1 212 ? 15.216 -13.456 -19.278 1.00 81.25 212 GLU A C 1
ATOM 1543 O O . GLU A 1 212 ? 15.130 -14.291 -18.370 1.00 81.25 212 GLU A O 1
ATOM 1548 N N . LEU A 1 213 ? 14.358 -12.436 -19.391 1.00 83.19 213 LEU A N 1
ATOM 1549 C CA . LEU A 1 213 ? 13.250 -12.221 -18.467 1.00 83.19 213 LEU A CA 1
ATOM 1550 C C . LEU A 1 213 ? 12.250 -13.386 -18.518 1.00 83.19 213 LEU A C 1
ATOM 1552 O O . LEU A 1 213 ? 11.850 -13.907 -17.476 1.00 83.19 213 LEU A O 1
ATOM 1556 N N . GLN A 1 214 ? 11.876 -13.846 -19.716 1.00 83.75 214 GLN A N 1
ATOM 1557 C CA . GLN A 1 214 ? 10.987 -14.999 -19.877 1.00 83.75 214 GLN A CA 1
ATOM 1558 C C . GLN A 1 214 ? 11.616 -16.290 -19.347 1.00 83.75 214 GLN A C 1
ATOM 1560 O O . GLN A 1 214 ? 10.940 -17.051 -18.649 1.00 83.75 214 GLN A O 1
ATOM 1565 N N . ALA A 1 215 ? 12.906 -16.521 -19.604 1.00 86.94 215 ALA A N 1
ATOM 1566 C CA . ALA A 1 215 ? 13.633 -17.667 -19.067 1.00 86.94 215 ALA A CA 1
ATOM 1567 C C . ALA A 1 215 ? 13.658 -17.649 -17.531 1.00 86.94 215 ALA A C 1
ATOM 1569 O O . ALA A 1 215 ? 13.451 -18.684 -16.886 1.00 86.94 215 ALA A O 1
ATOM 1570 N N . ARG A 1 216 ? 13.849 -16.471 -16.924 1.00 86.38 216 ARG A N 1
ATOM 1571 C CA . ARG A 1 216 ? 13.796 -16.305 -15.470 1.00 86.38 216 ARG A CA 1
ATOM 1572 C C . ARG A 1 216 ? 12.397 -16.568 -14.917 1.00 86.38 216 ARG A C 1
ATOM 1574 O O . ARG A 1 216 ? 12.265 -17.344 -13.972 1.00 86.38 216 ARG A O 1
ATOM 1581 N N . ILE A 1 217 ? 11.357 -16.010 -15.537 1.00 85.81 217 ILE A N 1
ATOM 1582 C CA . ILE A 1 217 ? 9.957 -16.259 -15.158 1.00 85.81 217 ILE A CA 1
ATOM 1583 C C . ILE A 1 217 ? 9.623 -17.756 -15.251 1.00 85.81 217 ILE A C 1
ATOM 1585 O O . ILE A 1 217 ? 8.966 -18.292 -14.360 1.00 85.81 217 ILE A O 1
ATOM 1589 N N . ALA A 1 218 ? 10.091 -18.453 -16.290 1.00 87.88 218 ALA A N 1
ATOM 1590 C CA . ALA A 1 218 ? 9.870 -19.889 -16.451 1.00 87.88 218 ALA A CA 1
ATOM 1591 C C . ALA A 1 218 ? 10.522 -20.709 -15.323 1.00 87.88 218 ALA A C 1
ATOM 1593 O O . ALA A 1 218 ? 9.888 -21.619 -14.785 1.00 87.88 218 ALA A O 1
ATOM 1594 N N . ARG A 1 219 ? 11.749 -20.356 -14.911 1.00 87.31 219 ARG A N 1
ATOM 1595 C CA . ARG A 1 219 ? 12.417 -20.989 -13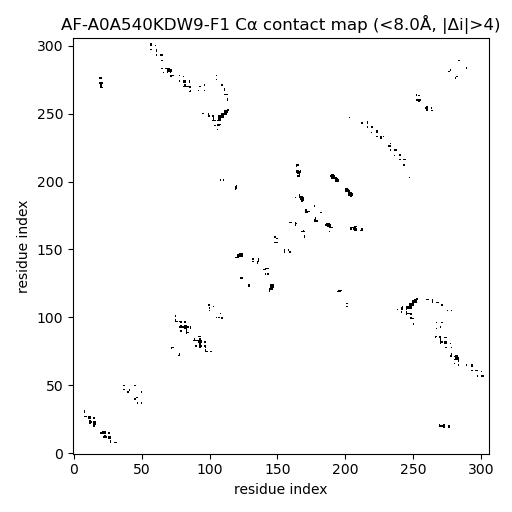.758 1.00 87.31 219 ARG A CA 1
ATOM 1596 C C . ARG A 1 219 ? 11.627 -20.785 -12.467 1.00 87.31 219 ARG A C 1
ATOM 1598 O O . ARG A 1 219 ? 11.385 -21.756 -11.759 1.00 87.31 219 ARG A O 1
ATOM 1605 N N . LEU A 1 220 ? 11.168 -19.561 -12.204 1.00 86.38 220 LEU A N 1
ATOM 1606 C CA . LEU A 1 220 ? 10.374 -19.248 -11.010 1.00 86.38 220 LEU A CA 1
ATOM 1607 C C . LEU A 1 220 ? 9.028 -19.980 -10.996 1.00 86.38 220 LEU A C 1
ATOM 1609 O O . LEU A 1 220 ? 8.592 -20.448 -9.949 1.00 86.38 220 LEU A O 1
ATOM 1613 N N . LYS A 1 221 ? 8.376 -20.126 -12.157 1.00 86.69 221 LYS A N 1
ATOM 1614 C CA . LYS A 1 221 ? 7.137 -20.911 -12.285 1.00 86.69 221 LYS A CA 1
ATOM 1615 C C . LYS A 1 221 ? 7.353 -22.394 -11.975 1.00 86.69 221 LYS A C 1
ATOM 1617 O O . LYS A 1 221 ? 6.481 -23.001 -11.363 1.00 86.69 221 LYS A O 1
ATOM 1622 N N . LYS A 1 222 ? 8.498 -22.960 -12.368 1.00 87.31 222 LYS A N 1
ATOM 1623 C CA . LYS A 1 222 ? 8.871 -24.340 -12.030 1.00 87.31 222 LYS A CA 1
ATOM 1624 C C . LYS A 1 222 ? 9.183 -24.494 -10.537 1.00 87.31 222 LYS A C 1
ATOM 1626 O O . LYS A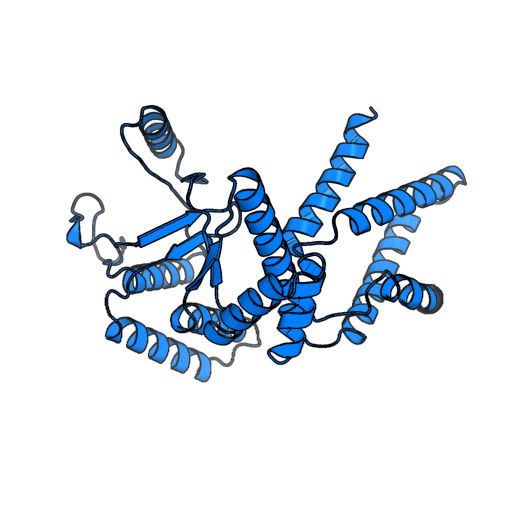 1 222 ? 8.695 -25.405 -9.888 1.00 87.31 222 LYS A O 1
ATOM 1631 N N . GLU A 1 223 ? 9.919 -23.554 -9.953 1.00 83.31 223 GLU A N 1
ATOM 1632 C CA . GLU A 1 223 ? 10.178 -23.553 -8.507 1.00 83.31 223 GLU A CA 1
ATOM 1633 C C . GLU A 1 223 ? 8.878 -23.435 -7.691 1.00 83.31 223 GLU A C 1
ATOM 1635 O O . GLU A 1 223 ? 8.722 -24.076 -6.652 1.00 83.31 223 GLU A O 1
ATOM 1640 N N . LEU A 1 224 ? 7.904 -22.670 -8.195 1.00 81.75 224 LEU A N 1
ATOM 1641 C CA . LEU A 1 224 ? 6.578 -22.548 -7.594 1.00 81.75 224 LEU A CA 1
ATOM 1642 C C . LEU A 1 224 ? 5.789 -23.869 -7.618 1.00 81.75 224 LEU A C 1
ATOM 1644 O O . LEU A 1 224 ? 5.039 -24.121 -6.672 1.00 81.75 224 LEU A O 1
ATOM 1648 N N . SER A 1 225 ? 5.921 -24.688 -8.671 1.00 80.06 225 SER A N 1
ATOM 1649 C CA . SER A 1 225 ? 5.257 -26.000 -8.747 1.00 80.06 225 SER A CA 1
ATOM 1650 C C . SER A 1 225 ? 5.913 -27.044 -7.854 1.00 80.06 225 SER A C 1
ATOM 1652 O O . SER A 1 225 ? 5.209 -27.883 -7.304 1.00 80.06 225 SER A O 1
ATOM 1654 N N . ASP A 1 226 ? 7.231 -26.956 -7.688 1.00 80.44 226 ASP A N 1
ATOM 1655 C CA . ASP A 1 226 ? 8.034 -27.946 -6.965 1.00 80.44 226 ASP A CA 1
ATOM 1656 C C . ASP A 1 226 ? 8.097 -27.654 -5.446 1.00 80.44 226 ASP A C 1
ATOM 1658 O O . ASP A 1 226 ? 8.617 -28.452 -4.668 1.00 80.44 226 ASP A O 1
ATOM 1662 N N . THR A 1 227 ? 7.585 -26.500 -4.997 1.00 74.06 227 THR A N 1
ATOM 1663 C CA . THR A 1 227 ? 7.625 -26.085 -3.586 1.00 74.06 227 THR A CA 1
ATOM 1664 C C . THR A 1 227 ? 6.415 -26.592 -2.792 1.00 74.06 227 THR A C 1
ATOM 1666 O O . THR A 1 227 ? 5.309 -26.063 -2.917 1.00 74.06 227 THR A O 1
ATOM 1669 N N . ASP A 1 228 ? 6.669 -27.501 -1.847 1.00 65.12 228 ASP A N 1
ATOM 1670 C CA . ASP A 1 228 ? 5.676 -28.025 -0.887 1.00 65.12 228 ASP A CA 1
ATOM 1671 C C . ASP A 1 228 ? 5.485 -27.145 0.369 1.00 65.12 228 ASP A C 1
ATOM 1673 O O . ASP A 1 228 ? 4.666 -27.429 1.244 1.00 65.12 228 ASP A O 1
ATOM 1677 N N . SER A 1 229 ? 6.261 -26.064 0.502 1.00 57.88 229 SER A N 1
ATOM 1678 C CA . SER A 1 229 ? 6.239 -25.194 1.683 1.00 57.88 229 SER A CA 1
ATOM 1679 C C . SER A 1 229 ? 4.954 -24.362 1.769 1.00 57.88 229 SER A C 1
ATOM 1681 O O . SER A 1 229 ? 4.565 -23.656 0.835 1.00 57.88 229 SER A O 1
ATOM 1683 N N . VAL A 1 230 ? 4.329 -24.433 2.946 1.00 58.47 230 VAL A N 1
ATOM 1684 C CA . VAL A 1 230 ? 3.015 -23.877 3.266 1.00 58.47 230 VAL A CA 1
ATOM 1685 C C . VAL A 1 230 ? 3.023 -22.347 3.189 1.00 58.47 230 VAL A C 1
ATOM 1687 O O . VAL A 1 230 ? 3.675 -21.662 3.974 1.00 58.47 230 VAL A O 1
ATOM 1690 N N . TYR A 1 231 ? 2.245 -21.846 2.229 1.00 58.31 231 TYR A N 1
ATOM 1691 C CA . TYR A 1 231 ? 1.748 -20.477 2.061 1.00 58.31 231 TYR A CA 1
ATOM 1692 C C . TYR A 1 231 ? 2.778 -19.385 1.738 1.00 58.31 231 TYR A C 1
ATOM 1694 O O . TYR A 1 231 ? 2.649 -18.687 0.734 1.00 58.31 231 TYR A O 1
ATOM 1702 N N . ASP A 1 232 ? 3.832 -19.256 2.533 1.00 61.47 232 ASP A N 1
ATOM 1703 C CA . ASP A 1 232 ? 4.640 -18.040 2.578 1.00 61.47 232 ASP A CA 1
ATOM 1704 C C . ASP A 1 232 ? 5.628 -17.932 1.409 1.00 61.47 232 ASP A C 1
ATOM 1706 O O . ASP A 1 232 ? 5.719 -16.902 0.737 1.00 61.47 232 ASP A O 1
ATOM 1710 N N . LYS A 1 233 ? 6.342 -19.027 1.109 1.00 69.00 233 LYS A N 1
ATOM 1711 C CA . LYS A 1 233 ? 7.223 -19.103 -0.069 1.00 69.00 233 LYS A CA 1
ATOM 1712 C C . LYS A 1 233 ? 6.419 -19.035 -1.363 1.00 69.00 233 LYS A C 1
ATOM 1714 O O . LYS A 1 233 ? 6.821 -18.345 -2.294 1.00 69.00 233 LYS A O 1
ATOM 1719 N N . LYS A 1 234 ? 5.259 -19.695 -1.390 1.00 68.06 234 LYS A N 1
ATOM 1720 C CA . LYS A 1 234 ? 4.371 -19.739 -2.553 1.00 68.06 234 LYS A CA 1
ATOM 1721 C C . LYS A 1 234 ? 3.801 -18.355 -2.879 1.00 68.06 234 LYS A C 1
ATOM 1723 O O . LYS A 1 234 ? 3.870 -17.934 -4.029 1.00 68.06 234 LYS A O 1
ATOM 1728 N N . LYS A 1 235 ? 3.338 -17.614 -1.862 1.00 69.69 235 LYS A N 1
ATOM 1729 C CA . LYS A 1 235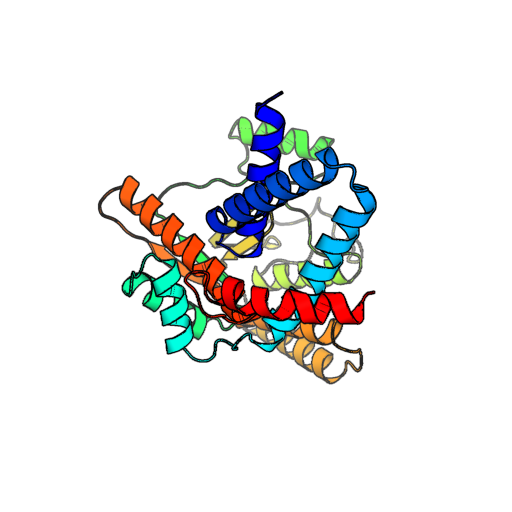 ? 2.880 -16.223 -2.000 1.00 69.69 235 LYS A CA 1
ATOM 1730 C C . LYS A 1 235 ? 4.005 -15.315 -2.506 1.00 69.69 235 LYS A C 1
ATOM 1732 O O . LYS A 1 235 ? 3.825 -14.617 -3.495 1.00 69.69 235 LYS A O 1
ATOM 1737 N N . LYS A 1 236 ? 5.197 -15.400 -1.907 1.00 75.31 236 LYS A N 1
ATOM 1738 C CA . LYS A 1 236 ? 6.362 -14.575 -2.286 1.00 75.31 236 LYS A CA 1
ATOM 1739 C C . LYS A 1 236 ? 6.856 -14.848 -3.712 1.00 75.31 236 LYS A C 1
ATOM 1741 O O . LYS A 1 236 ? 7.213 -13.912 -4.421 1.00 75.31 236 LYS A O 1
ATOM 1746 N N . LEU A 1 237 ? 6.878 -16.111 -4.142 1.00 76.69 237 LEU A N 1
ATOM 1747 C CA . LEU A 1 237 ? 7.225 -16.476 -5.519 1.00 76.69 237 LEU A CA 1
ATOM 1748 C C . LEU A 1 237 ? 6.162 -15.983 -6.510 1.00 76.69 237 LEU A C 1
ATOM 1750 O O . LEU A 1 237 ? 6.517 -15.436 -7.552 1.00 76.69 237 LEU A O 1
ATOM 1754 N N . ALA A 1 238 ? 4.875 -16.109 -6.172 1.00 75.81 238 ALA A N 1
ATOM 1755 C CA . ALA A 1 238 ? 3.785 -15.584 -6.992 1.00 75.81 238 ALA A CA 1
ATOM 1756 C C . ALA A 1 238 ? 3.854 -14.052 -7.133 1.00 75.81 238 ALA A C 1
ATOM 1758 O O . ALA A 1 238 ? 3.749 -13.545 -8.247 1.00 75.81 238 ALA A O 1
ATOM 1759 N N . GLU A 1 239 ? 4.117 -13.327 -6.042 1.00 75.50 239 GLU A N 1
ATOM 1760 C CA . GLU A 1 239 ? 4.348 -11.876 -6.057 1.00 75.50 239 GLU A CA 1
ATOM 1761 C C . GLU A 1 239 ? 5.529 -11.497 -6.957 1.00 75.50 239 GLU A C 1
ATOM 1763 O O . GLU A 1 239 ? 5.445 -10.547 -7.731 1.00 75.50 239 GLU A O 1
ATOM 1768 N N . MET A 1 240 ? 6.636 -12.240 -6.885 1.00 76.88 240 MET A N 1
ATOM 1769 C CA . MET A 1 240 ? 7.824 -11.958 -7.690 1.00 76.88 240 MET A CA 1
ATOM 1770 C C . MET A 1 240 ? 7.574 -12.206 -9.180 1.00 76.88 240 MET A C 1
ATOM 1772 O O . MET A 1 240 ? 7.925 -11.372 -10.011 1.00 76.88 240 MET A O 1
ATOM 1776 N N . ILE A 1 241 ? 6.903 -13.311 -9.518 1.00 80.06 241 ILE A N 1
ATOM 1777 C CA . ILE A 1 241 ? 6.463 -13.599 -10.888 1.00 80.06 241 ILE A CA 1
ATOM 1778 C C . ILE A 1 241 ? 5.543 -12.483 -11.382 1.00 80.06 241 ILE A C 1
ATOM 1780 O O . ILE A 1 241 ? 5.715 -12.011 -12.505 1.00 80.06 241 ILE A O 1
ATOM 1784 N N . ALA A 1 242 ? 4.595 -12.035 -10.558 1.00 76.75 242 ALA A N 1
ATOM 1785 C CA . ALA A 1 242 ? 3.673 -10.969 -10.922 1.00 76.75 242 ALA A CA 1
ATOM 1786 C C . ALA A 1 242 ? 4.393 -9.628 -11.125 1.00 76.75 242 ALA A C 1
ATOM 1788 O O . ALA A 1 242 ? 4.109 -8.946 -12.098 1.00 76.75 242 ALA A O 1
ATOM 1789 N N . LYS A 1 243 ? 5.393 -9.280 -10.308 1.00 78.94 243 LYS A N 1
ATOM 1790 C CA . LYS A 1 243 ? 6.199 -8.060 -10.505 1.00 78.94 243 LYS A CA 1
ATOM 1791 C C . LYS A 1 243 ? 7.056 -8.114 -11.772 1.00 78.94 243 LYS A C 1
ATOM 1793 O O . LYS A 1 243 ? 7.165 -7.116 -12.476 1.00 78.94 243 LYS A O 1
ATOM 1798 N N . LEU A 1 244 ? 7.629 -9.277 -12.089 1.00 79.44 244 LEU A N 1
ATOM 1799 C CA . LEU A 1 244 ? 8.429 -9.470 -13.304 1.00 79.44 244 LEU A CA 1
ATOM 1800 C C . LEU A 1 244 ? 7.576 -9.543 -14.583 1.00 79.44 244 LEU A C 1
ATOM 1802 O O . LEU A 1 244 ? 8.082 -9.242 -15.659 1.00 79.44 244 LEU A O 1
ATOM 1806 N N . SER A 1 245 ? 6.304 -9.948 -14.483 1.00 75.88 245 SER A N 1
ATOM 1807 C CA . SER A 1 245 ? 5.404 -10.120 -15.638 1.00 75.88 245 SER A CA 1
ATOM 1808 C C . SER A 1 245 ? 4.383 -8.995 -15.833 1.00 75.88 245 SER A C 1
ATOM 1810 O O . SER A 1 245 ? 4.061 -8.681 -16.975 1.00 75.88 245 SER A O 1
ATOM 1812 N N . GLY A 1 246 ? 3.885 -8.392 -14.751 1.00 70.38 246 GLY A N 1
ATOM 1813 C CA . GLY A 1 246 ? 2.834 -7.367 -14.743 1.00 70.38 246 GLY A CA 1
ATOM 1814 C C . GLY A 1 246 ? 3.326 -5.967 -15.105 1.00 70.38 246 GLY A C 1
ATOM 1815 O O . GLY A 1 246 ? 2.537 -5.124 -15.521 1.00 70.38 246 GLY A O 1
ATOM 1816 N N . GLY A 1 247 ? 4.637 -5.729 -15.024 1.00 75.31 247 GLY A N 1
ATOM 1817 C CA . GLY A 1 247 ? 5.244 -4.467 -15.434 1.00 75.31 247 GLY A CA 1
ATOM 1818 C C . GLY A 1 247 ? 4.786 -3.266 -14.599 1.00 75.31 247 GLY A C 1
ATOM 1819 O O . GLY A 1 247 ? 4.296 -3.397 -13.475 1.00 75.31 247 GLY A O 1
ATOM 1820 N N . VAL A 1 248 ? 4.995 -2.071 -15.156 1.00 77.25 248 VAL A N 1
ATOM 1821 C CA . VAL A 1 248 ? 4.651 -0.795 -14.520 1.00 77.25 248 VAL A CA 1
ATOM 1822 C C . VAL A 1 248 ? 3.693 -0.034 -15.431 1.00 77.25 248 VAL A C 1
ATOM 1824 O O . VAL A 1 248 ? 4.033 0.258 -16.578 1.00 77.25 248 VAL A O 1
ATOM 1827 N N . ALA A 1 249 ? 2.509 0.309 -14.926 1.00 80.25 249 ALA A N 1
ATOM 1828 C CA . ALA A 1 249 ? 1.606 1.239 -15.596 1.00 80.25 249 ALA A CA 1
ATOM 1829 C C . ALA A 1 249 ? 1.956 2.657 -15.169 1.00 80.25 249 ALA A C 1
ATOM 1831 O O . ALA A 1 249 ? 2.074 2.944 -13.980 1.00 80.25 249 ALA A O 1
ATOM 1832 N N . VAL A 1 250 ? 2.100 3.546 -16.146 1.00 81.50 250 VAL A N 1
ATOM 1833 C CA . VAL A 1 250 ? 2.392 4.954 -15.899 1.00 81.50 250 VAL A CA 1
ATOM 1834 C C . VAL A 1 250 ? 1.147 5.778 -16.206 1.00 81.50 250 VAL A C 1
ATOM 1836 O O . VAL A 1 250 ? 0.692 5.799 -17.351 1.00 81.50 250 VAL A O 1
ATOM 1839 N N . ILE A 1 251 ? 0.604 6.452 -15.194 1.00 84.44 251 ILE A N 1
ATOM 1840 C CA . ILE A 1 251 ? -0.492 7.413 -15.332 1.00 84.44 251 ILE A CA 1
ATOM 1841 C C . ILE A 1 251 ? 0.131 8.800 -15.443 1.00 84.44 251 ILE A C 1
ATOM 1843 O O . ILE A 1 251 ? 0.790 9.274 -14.519 1.00 84.44 251 ILE A O 1
ATOM 1847 N N . LYS A 1 252 ? -0.064 9.443 -16.593 1.00 83.25 252 LYS A N 1
ATOM 1848 C CA . LYS A 1 252 ? 0.387 10.816 -16.820 1.00 83.25 252 LYS A CA 1
ATOM 1849 C C . LYS A 1 252 ? -0.737 11.769 -16.475 1.00 83.25 252 LYS A C 1
ATOM 1851 O O . LYS A 1 252 ? -1.805 11.692 -17.080 1.00 83.25 252 LYS A O 1
ATOM 1856 N N . VAL A 1 253 ? -0.473 12.658 -15.530 1.00 84.75 253 VAL A N 1
ATOM 1857 C CA . VAL A 1 253 ? -1.428 13.672 -15.092 1.00 84.75 253 VAL A CA 1
ATOM 1858 C C . VAL A 1 253 ? -1.085 14.977 -15.790 1.00 84.75 253 VAL A C 1
ATOM 1860 O O . VAL A 1 253 ? 0.081 15.361 -15.882 1.00 84.75 253 VAL A O 1
ATOM 1863 N N . SER A 1 254 ? -2.104 15.649 -16.308 1.00 80.81 254 SER A N 1
ATOM 1864 C CA . SER A 1 254 ? -1.984 16.971 -16.913 1.00 80.81 254 SER A CA 1
ATOM 1865 C C . SER A 1 254 ? -3.095 17.858 -16.384 1.00 80.81 254 SER A C 1
ATOM 1867 O O . SER A 1 254 ? -4.239 17.411 -16.306 1.00 80.81 254 SER A O 1
ATOM 1869 N N . ALA A 1 255 ? -2.769 19.107 -16.086 1.00 86.00 255 ALA A N 1
ATOM 1870 C CA . ALA A 1 255 ? -3.730 20.126 -15.692 1.00 86.00 255 ALA A CA 1
ATOM 1871 C C . ALA A 1 255 ? -3.362 21.473 -16.328 1.00 86.00 255 ALA A C 1
ATOM 1873 O O . ALA A 1 255 ? -2.272 21.618 -16.888 1.00 86.00 255 ALA A O 1
ATOM 1874 N N . ALA A 1 256 ? -4.280 22.442 -16.276 1.00 85.62 256 ALA A N 1
ATOM 1875 C CA . ALA A 1 256 ? -4.074 23.758 -16.879 1.00 85.62 256 ALA A CA 1
ATOM 1876 C C . ALA A 1 256 ? -3.131 24.638 -16.044 1.00 85.62 256 ALA A C 1
ATOM 1878 O O . ALA A 1 256 ? -2.421 25.477 -16.599 1.00 85.62 256 ALA A O 1
ATOM 1879 N N . THR A 1 257 ? -3.100 24.432 -14.726 1.00 88.38 257 THR A N 1
ATOM 1880 C CA . THR A 1 257 ? -2.214 25.138 -13.791 1.00 88.38 257 THR A CA 1
ATOM 1881 C C . THR A 1 257 ? -1.386 24.167 -12.949 1.00 88.38 257 THR A C 1
ATOM 1883 O O . THR A 1 257 ? -1.750 23.007 -12.774 1.00 88.38 257 THR A O 1
ATOM 1886 N N . GLU A 1 258 ? -0.266 24.641 -12.399 1.00 82.62 258 GLU A N 1
ATOM 1887 C CA . GLU A 1 258 ? 0.604 23.838 -11.524 1.00 82.62 258 GLU A CA 1
ATOM 1888 C C . GLU A 1 258 ? -0.105 23.414 -10.227 1.00 82.62 258 GLU A C 1
ATOM 1890 O O . GLU A 1 258 ? 0.034 22.279 -9.783 1.00 82.62 258 GLU A O 1
ATOM 1895 N N . THR A 1 259 ? -0.939 24.290 -9.663 1.00 86.75 259 THR A N 1
ATOM 1896 C CA . THR A 1 259 ? -1.769 23.982 -8.490 1.00 86.75 259 THR A CA 1
ATOM 1897 C C . THR A 1 259 ? -2.779 22.873 -8.758 1.00 86.75 259 THR A C 1
ATOM 1899 O O . THR A 1 259 ? -2.924 21.977 -7.934 1.00 86.75 259 THR A O 1
ATOM 1902 N N . GLU A 1 260 ? -3.452 22.896 -9.911 1.00 85.00 260 GLU A N 1
ATOM 1903 C CA . GLU A 1 260 ? -4.373 21.818 -10.296 1.00 85.00 260 GLU A CA 1
ATOM 1904 C C . GLU A 1 260 ? -3.622 20.522 -10.616 1.00 85.00 260 GLU A C 1
ATOM 1906 O O . GLU A 1 260 ? -4.136 19.437 -10.365 1.00 85.00 260 GLU A O 1
ATOM 1911 N N . LEU A 1 261 ? -2.400 20.615 -11.158 1.00 86.62 261 LEU A N 1
ATOM 1912 C CA . LEU A 1 261 ? -1.578 19.446 -11.465 1.00 86.62 261 LEU A CA 1
ATOM 1913 C C . LEU A 1 261 ? -1.216 18.684 -10.190 1.00 86.62 261 LEU A C 1
ATOM 1915 O O . LEU A 1 261 ? -1.358 17.462 -10.154 1.00 86.62 261 LEU A O 1
ATOM 1919 N N . GLU A 1 262 ? -0.759 19.398 -9.161 1.00 84.12 262 GLU A N 1
ATOM 1920 C CA . GLU A 1 262 ? -0.448 18.794 -7.865 1.00 84.12 262 GLU A CA 1
ATOM 1921 C C . GLU A 1 262 ? -1.717 18.304 -7.145 1.00 84.12 262 GLU A C 1
ATOM 1923 O O . GLU A 1 262 ? -1.700 17.198 -6.613 1.00 84.12 262 GLU A O 1
ATOM 1928 N N . ASP A 1 263 ? -2.840 19.032 -7.207 1.00 85.94 263 ASP A N 1
ATOM 1929 C CA . ASP A 1 263 ? -4.128 18.564 -6.657 1.00 85.94 263 ASP A CA 1
ATOM 1930 C C . ASP A 1 263 ? -4.587 17.247 -7.306 1.00 85.94 263 ASP A C 1
ATOM 1932 O O . ASP A 1 263 ? -4.865 16.261 -6.620 1.00 85.94 263 ASP A O 1
ATOM 1936 N N . HIS A 1 264 ? -4.588 17.186 -8.642 1.00 86.31 264 HIS A N 1
ATOM 1937 C CA . HIS A 1 264 ? -4.955 15.980 -9.383 1.00 86.31 264 HIS A CA 1
ATOM 1938 C C . HIS A 1 264 ? -4.009 14.820 -9.076 1.00 86.31 264 HIS A C 1
ATOM 1940 O O . HIS A 1 264 ? -4.449 13.683 -8.921 1.00 86.31 264 HIS A O 1
ATOM 1946 N N . LYS A 1 265 ? -2.705 15.088 -8.988 1.00 87.19 265 LYS A N 1
ATOM 1947 C CA . LYS A 1 265 ? -1.709 14.068 -8.658 1.00 87.19 265 LYS A CA 1
ATOM 1948 C C . LYS A 1 265 ? -1.963 13.471 -7.275 1.00 87.19 265 LYS A C 1
ATOM 1950 O O . LYS A 1 265 ? -2.017 12.248 -7.177 1.00 87.19 265 LYS A O 1
ATOM 1955 N N . LEU A 1 266 ? -2.150 14.305 -6.250 1.00 85.94 266 LEU A N 1
ATOM 1956 C CA . LEU A 1 266 ? -2.419 13.850 -4.882 1.00 85.94 266 LEU A CA 1
ATOM 1957 C C . LEU A 1 266 ? -3.708 13.025 -4.816 1.00 85.94 266 LEU A C 1
ATOM 1959 O O . LEU A 1 266 ? -3.700 11.920 -4.284 1.00 85.94 266 LEU A O 1
ATOM 1963 N N . ARG A 1 267 ? -4.781 13.487 -5.468 1.00 87.81 267 ARG A N 1
ATOM 1964 C CA . ARG A 1 267 ? -6.038 12.729 -5.554 1.00 87.81 267 ARG A CA 1
ATOM 1965 C C . ARG A 1 267 ? -5.874 11.365 -6.216 1.00 87.81 267 ARG A C 1
ATOM 1967 O O . ARG A 1 267 ? -6.441 10.381 -5.749 1.00 87.81 267 ARG A O 1
ATOM 1974 N N . ILE A 1 268 ? -5.108 11.285 -7.305 1.00 89.94 268 ILE A N 1
ATOM 1975 C CA . ILE A 1 268 ? -4.843 10.011 -7.988 1.00 89.94 268 ILE A CA 1
ATOM 1976 C C . ILE A 1 268 ? -3.964 9.106 -7.112 1.00 89.94 268 ILE A C 1
ATOM 1978 O O . ILE A 1 268 ? -4.178 7.894 -7.106 1.00 89.94 268 ILE A O 1
ATOM 1982 N N . GLU A 1 269 ? -2.995 9.657 -6.374 1.00 85.94 269 GLU A N 1
ATOM 1983 C CA . GLU A 1 269 ? -2.157 8.904 -5.431 1.00 85.94 269 GLU A CA 1
ATOM 1984 C C . GLU A 1 269 ? -2.990 8.290 -4.299 1.00 85.94 269 GLU A C 1
ATOM 1986 O O . GLU A 1 269 ? -2.905 7.076 -4.081 1.00 85.94 269 GLU A O 1
ATOM 1991 N N . ASP A 1 270 ? -3.844 9.082 -3.654 1.00 86.12 270 ASP A N 1
ATOM 1992 C CA . ASP A 1 270 ? -4.727 8.625 -2.577 1.00 86.12 270 ASP A CA 1
ATOM 1993 C C . ASP A 1 270 ? -5.724 7.577 -3.093 1.00 86.12 270 ASP A C 1
ATOM 1995 O O . ASP A 1 270 ? -5.828 6.471 -2.551 1.00 86.12 270 ASP A O 1
ATOM 1999 N N . ALA A 1 271 ? -6.382 7.853 -4.225 1.00 89.50 271 ALA A N 1
ATOM 2000 C CA . ALA A 1 271 ? -7.328 6.925 -4.836 1.00 89.50 271 ALA A CA 1
ATOM 2001 C C . ALA A 1 271 ? -6.675 5.604 -5.257 1.00 89.50 271 ALA A C 1
ATOM 2003 O O . ALA A 1 271 ? -7.247 4.528 -5.056 1.00 89.50 271 ALA A O 1
ATOM 2004 N N . LYS A 1 272 ? -5.461 5.658 -5.813 1.00 88.56 272 LYS A N 1
ATOM 2005 C CA . LYS A 1 272 ? -4.677 4.467 -6.153 1.00 88.56 272 LYS A CA 1
ATOM 2006 C C . LYS A 1 272 ? -4.416 3.633 -4.898 1.00 88.56 272 LYS A C 1
ATOM 2008 O O . LYS A 1 272 ? -4.678 2.431 -4.920 1.00 88.56 272 LYS A O 1
ATOM 2013 N N . ASN A 1 273 ? -3.889 4.241 -3.836 1.00 86.38 273 ASN A N 1
ATOM 2014 C CA . ASN A 1 273 ? -3.501 3.519 -2.624 1.00 86.38 273 ASN A CA 1
ATOM 2015 C C . ASN A 1 273 ? -4.718 2.871 -1.945 1.00 86.38 273 ASN A C 1
ATOM 2017 O O . ASN A 1 273 ? -4.678 1.676 -1.647 1.00 86.38 273 ASN A O 1
ATOM 2021 N N . ALA A 1 274 ? -5.829 3.604 -1.825 1.00 88.31 274 ALA A N 1
ATOM 2022 C CA . ALA A 1 274 ? -7.087 3.077 -1.296 1.00 88.31 274 ALA A CA 1
ATOM 2023 C C . ALA A 1 274 ? -7.635 1.909 -2.137 1.00 88.31 274 ALA A C 1
ATOM 2025 O O . ALA A 1 274 ? -8.127 0.915 -1.601 1.00 88.31 274 ALA A O 1
ATOM 2026 N N . THR A 1 275 ? -7.508 1.986 -3.466 1.00 90.31 275 THR A N 1
ATOM 2027 C CA . THR A 1 275 ? -7.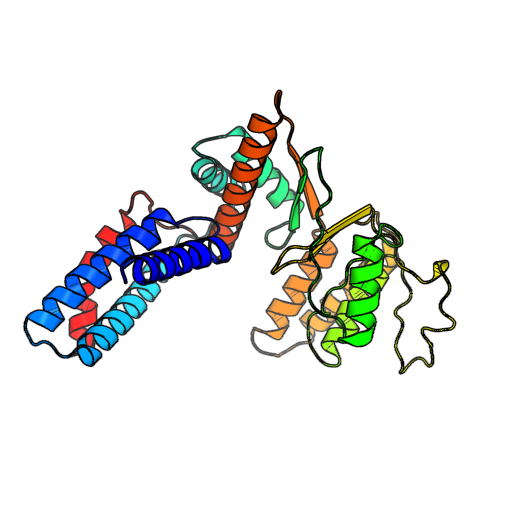953 0.911 -4.367 1.00 90.31 275 THR A CA 1
ATOM 2028 C C . THR A 1 275 ? -7.114 -0.356 -4.202 1.00 90.31 275 THR A C 1
ATOM 2030 O O . THR A 1 275 ? -7.669 -1.454 -4.199 1.00 90.31 275 THR A O 1
ATOM 2033 N N . PHE A 1 276 ? -5.793 -0.234 -4.032 1.00 87.75 276 PHE A N 1
ATOM 2034 C CA . PHE A 1 276 ? -4.934 -1.388 -3.751 1.00 87.75 276 PHE A CA 1
ATOM 2035 C C . PHE A 1 276 ? -5.263 -2.031 -2.400 1.00 87.75 276 PHE A C 1
ATOM 2037 O O . PHE A 1 276 ? -5.438 -3.248 -2.353 1.00 87.75 276 PHE A O 1
ATOM 2044 N N . ALA A 1 277 ? -5.445 -1.234 -1.343 1.00 87.38 277 ALA A N 1
ATOM 2045 C CA . ALA A 1 277 ? -5.866 -1.740 -0.035 1.00 87.38 277 ALA A CA 1
ATOM 2046 C C . ALA A 1 277 ? -7.207 -2.493 -0.125 1.00 87.38 277 ALA A C 1
ATOM 2048 O O . ALA A 1 277 ? -7.350 -3.601 0.388 1.00 87.38 277 ALA A O 1
ATOM 2049 N N . ALA A 1 278 ? -8.168 -1.949 -0.876 1.00 89.75 278 ALA A N 1
ATOM 2050 C CA . ALA A 1 278 ? -9.462 -2.582 -1.110 1.00 89.75 278 ALA A CA 1
ATOM 2051 C C . ALA A 1 278 ? -9.377 -3.894 -1.917 1.00 89.75 278 ALA A C 1
ATOM 2053 O O . ALA A 1 278 ? -10.204 -4.787 -1.736 1.00 89.75 278 ALA A O 1
ATOM 2054 N N . ILE A 1 279 ? -8.401 -4.036 -2.819 1.00 88.69 279 ILE A N 1
ATOM 2055 C CA . ILE A 1 279 ? -8.157 -5.293 -3.545 1.00 88.69 279 ILE A CA 1
ATOM 2056 C C . ILE A 1 279 ? -7.548 -6.351 -2.614 1.00 88.69 279 ILE A C 1
ATOM 2058 O O . ILE A 1 279 ? -7.887 -7.529 -2.742 1.00 88.69 279 ILE A O 1
ATOM 2062 N N . GLU A 1 280 ? -6.677 -5.948 -1.687 1.00 85.25 280 GLU A N 1
ATOM 2063 C CA . GLU A 1 280 ? -6.009 -6.858 -0.751 1.00 85.25 280 GLU A CA 1
ATOM 2064 C C . GLU A 1 280 ? -6.924 -7.326 0.390 1.00 85.25 280 GLU A C 1
ATOM 2066 O O . GLU A 1 280 ? -6.997 -8.527 0.657 1.00 85.25 280 GLU A O 1
ATOM 2071 N N . GLU A 1 281 ? -7.640 -6.403 1.036 1.00 88.00 281 GLU A N 1
ATOM 2072 C CA . GLU A 1 281 ? -8.428 -6.666 2.254 1.00 88.00 281 GLU A CA 1
ATOM 2073 C C . GLU A 1 281 ? -9.949 -6.719 2.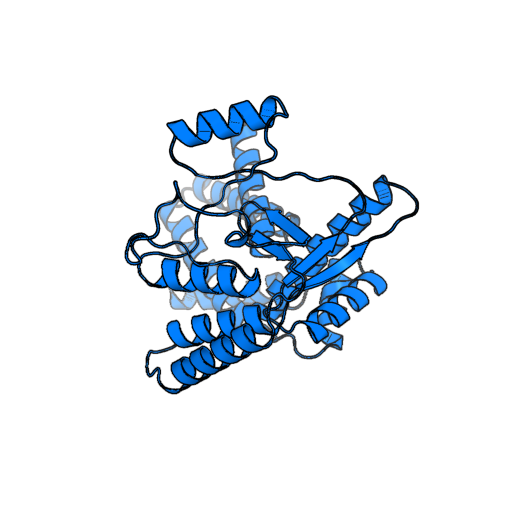004 1.00 88.00 281 GLU A C 1
ATOM 2075 O O . GLU A 1 281 ? -10.725 -7.194 2.840 1.00 88.00 281 GLU A O 1
ATOM 2080 N N . GLY A 1 282 ? -10.395 -6.283 0.824 1.00 90.62 282 GLY A N 1
ATOM 2081 C CA . GLY A 1 282 ? -11.806 -6.152 0.468 1.00 90.62 282 GLY A CA 1
ATOM 2082 C C . GLY A 1 282 ? -12.428 -4.827 0.922 1.00 90.62 282 GLY A C 1
ATOM 2083 O O . GLY A 1 282 ? -11.753 -3.907 1.374 1.00 90.62 282 GLY A O 1
ATOM 2084 N N . ILE A 1 283 ? -13.747 -4.711 0.755 1.00 91.69 283 ILE A N 1
ATOM 2085 C CA . ILE A 1 283 ? -14.517 -3.499 1.064 1.00 91.69 283 ILE A CA 1
ATOM 2086 C C . ILE A 1 283 ? -15.648 -3.769 2.047 1.00 91.69 283 ILE A C 1
ATOM 2088 O O . ILE A 1 283 ? -16.263 -4.838 2.068 1.00 91.69 283 ILE A O 1
ATOM 2092 N N . VAL A 1 284 ? -15.984 -2.734 2.811 1.00 92.31 284 VAL A N 1
ATOM 2093 C CA . VAL A 1 284 ? -17.082 -2.725 3.782 1.00 92.31 284 VAL A CA 1
ATOM 2094 C C . VAL A 1 284 ? -18.006 -1.528 3.530 1.00 92.31 284 VAL A C 1
ATOM 2096 O O . VAL A 1 284 ? -17.597 -0.565 2.880 1.00 92.31 284 VAL A O 1
ATOM 2099 N N . PRO A 1 285 ? -19.264 -1.552 4.011 1.00 89.56 285 PRO A N 1
ATOM 2100 C CA . PRO A 1 285 ? -20.175 -0.419 3.854 1.00 89.56 285 PRO A CA 1
ATOM 2101 C C . PRO A 1 285 ? -19.604 0.877 4.455 1.00 89.56 285 PRO A C 1
ATOM 2103 O O . PRO A 1 285 ? -19.300 0.935 5.649 1.00 89.56 285 PRO A O 1
ATOM 2106 N N . GLY A 1 286 ? -19.481 1.914 3.621 1.00 87.06 286 GLY A N 1
ATOM 2107 C CA . GLY A 1 286 ? -18.923 3.219 3.991 1.00 87.06 286 GLY A CA 1
ATOM 2108 C C . GLY A 1 286 ? -19.831 4.075 4.886 1.00 87.06 286 GLY A C 1
ATOM 2109 O O . GLY A 1 286 ? -20.797 3.598 5.483 1.00 87.06 286 GLY A O 1
ATOM 2110 N N . GLY A 1 287 ? -19.505 5.367 5.010 1.00 84.94 287 GLY A N 1
ATOM 2111 C CA . GLY A 1 287 ? -20.306 6.330 5.785 1.00 84.94 287 GLY A CA 1
ATOM 2112 C C . GLY A 1 287 ? -20.380 6.023 7.285 1.00 84.94 287 GLY A C 1
ATOM 2113 O O . GLY A 1 287 ? -21.385 6.313 7.925 1.00 84.94 287 GLY A O 1
ATOM 2114 N N . ALA A 1 288 ? -19.348 5.370 7.832 1.00 85.88 288 ALA A N 1
ATOM 2115 C CA . ALA A 1 288 ? -19.301 4.834 9.197 1.00 85.88 288 ALA A CA 1
ATOM 2116 C C . ALA A 1 288 ? -20.401 3.804 9.542 1.00 85.88 288 ALA A C 1
ATOM 2118 O O . ALA A 1 288 ? -20.475 3.356 10.688 1.00 85.88 288 ALA A O 1
ATOM 2119 N N . ALA A 1 289 ? -21.203 3.353 8.569 1.00 89.56 289 ALA A N 1
ATOM 2120 C CA . ALA A 1 289 ? -22.235 2.344 8.792 1.00 89.56 289 ALA A CA 1
ATOM 2121 C C . ALA A 1 289 ? -21.626 1.030 9.299 1.00 89.56 289 ALA A C 1
ATOM 2123 O O . ALA A 1 289 ? -22.155 0.432 10.236 1.00 89.56 289 ALA A O 1
ATOM 2124 N N . ALA A 1 290 ? -20.474 0.618 8.754 1.00 89.69 290 ALA A N 1
ATOM 2125 C CA . ALA A 1 290 ? -19.738 -0.545 9.245 1.00 89.69 290 ALA A CA 1
ATOM 2126 C C . ALA A 1 290 ? -19.408 -0.441 10.745 1.00 89.69 290 ALA A C 1
ATOM 2128 O O . ALA A 1 290 ? -19.670 -1.382 11.490 1.00 89.69 290 ALA A O 1
ATOM 2129 N N . LEU A 1 291 ? -18.922 0.714 11.216 1.00 89.44 291 LEU A N 1
ATOM 2130 C CA . LEU A 1 291 ? -18.597 0.932 12.632 1.00 89.44 291 LEU A CA 1
ATOM 2131 C C . LEU A 1 291 ? -19.845 0.877 13.524 1.00 89.44 291 LEU A C 1
ATOM 2133 O O . LEU A 1 291 ? -19.814 0.286 14.604 1.00 89.44 291 LEU A O 1
ATOM 2137 N N . VAL A 1 292 ? -20.963 1.444 13.063 1.00 90.00 292 VAL A N 1
ATOM 2138 C CA . VAL A 1 292 ? -22.243 1.381 13.785 1.00 90.00 292 VAL A CA 1
ATOM 2139 C C . VAL A 1 292 ? -22.743 -0.060 13.871 1.00 90.00 292 VAL A C 1
ATOM 2141 O O . VAL A 1 292 ? -23.113 -0.514 14.953 1.00 90.00 292 VAL A O 1
ATOM 2144 N N . HIS A 1 293 ? -22.697 -0.816 12.773 1.00 88.81 293 HIS A N 1
ATOM 2145 C CA . HIS A 1 293 ? -23.073 -2.229 12.780 1.00 88.81 293 HIS A CA 1
ATOM 2146 C C . HIS A 1 293 ? -22.176 -3.059 13.700 1.00 88.81 293 HIS A C 1
ATOM 2148 O O . HIS A 1 293 ? -22.690 -3.883 14.453 1.00 88.81 293 HIS A O 1
ATOM 2154 N N . LEU A 1 294 ? -20.864 -2.813 13.690 1.00 89.38 294 LEU A N 1
ATOM 2155 C CA . LEU A 1 294 ? -19.903 -3.460 14.583 1.00 89.38 294 LEU A CA 1
ATOM 2156 C C . LEU A 1 294 ? -20.194 -3.178 16.063 1.00 89.38 294 LEU A C 1
ATOM 2158 O O . LEU A 1 294 ? -20.058 -4.075 16.894 1.00 89.38 294 LEU A O 1
ATOM 2162 N N . SER A 1 295 ? -20.659 -1.972 16.405 1.00 88.12 295 SER A N 1
ATOM 2163 C CA . SER A 1 295 ? -20.984 -1.621 17.795 1.00 88.12 295 SER A CA 1
ATOM 2164 C C . SER A 1 295 ? -22.033 -2.553 18.424 1.00 88.12 295 SER A C 1
ATOM 2166 O O . SER A 1 295 ? -21.958 -2.848 19.618 1.00 88.12 295 SER A O 1
ATOM 2168 N N . ALA A 1 296 ? -22.947 -3.111 17.619 1.00 89.31 296 ALA A N 1
ATOM 2169 C CA . ALA A 1 296 ? -23.957 -4.065 18.076 1.00 89.31 296 ALA A CA 1
ATOM 2170 C C . ALA A 1 296 ? -23.373 -5.431 18.493 1.00 89.31 296 ALA A C 1
ATOM 2172 O O . ALA A 1 296 ? -24.020 -6.168 19.236 1.00 89.31 296 ALA A O 1
ATOM 2173 N N . TYR A 1 297 ? -22.152 -5.765 18.062 1.00 86.88 297 TYR A N 1
ATOM 2174 C CA . TYR A 1 297 ? -21.472 -7.023 18.394 1.00 86.88 297 TYR A CA 1
ATOM 2175 C C . TYR A 1 297 ? -20.604 -6.924 19.656 1.00 86.88 297 TYR A C 1
ATOM 2177 O O . TYR A 1 297 ? -20.243 -7.947 20.240 1.00 86.88 297 TYR A O 1
ATOM 2185 N N . VAL A 1 298 ? -20.325 -5.710 20.145 1.00 86.94 298 VAL A N 1
ATOM 2186 C CA . VAL A 1 298 ? -19.536 -5.483 21.369 1.00 86.94 298 VAL A CA 1
ATOM 2187 C C . VAL A 1 298 ? -20.088 -6.245 22.590 1.00 86.94 298 VAL A C 1
ATOM 2189 O O . VAL A 1 298 ? -19.293 -6.872 23.297 1.00 86.94 298 VAL A O 1
ATOM 2192 N N . PRO A 1 299 ? -21.414 -6.290 22.851 1.00 85.50 299 PRO A N 1
ATOM 2193 C CA . PRO A 1 299 ? -21.960 -7.070 23.965 1.00 85.50 299 PRO A CA 1
ATOM 2194 C C . PRO A 1 299 ? -21.671 -8.574 23.856 1.00 85.50 299 PRO A C 1
ATOM 2196 O O . PRO A 1 299 ? -21.390 -9.221 24.865 1.00 85.50 299 PRO A O 1
ATOM 2199 N N . ALA A 1 300 ? -21.687 -9.128 22.640 1.00 80.56 300 ALA A N 1
ATOM 2200 C CA . ALA A 1 300 ? -21.405 -10.542 22.401 1.00 80.56 300 ALA A CA 1
ATOM 2201 C C . ALA A 1 300 ? -19.924 -10.885 22.650 1.00 80.56 300 ALA A C 1
ATOM 2203 O O . ALA A 1 300 ? -19.615 -11.948 23.190 1.00 80.56 300 ALA A O 1
ATOM 2204 N N . ILE A 1 301 ? -19.005 -9.969 22.324 1.00 80.81 301 ILE A N 1
ATOM 2205 C CA . ILE A 1 301 ? -17.565 -10.120 22.597 1.00 80.81 301 ILE A CA 1
ATOM 2206 C C . ILE A 1 301 ? -17.292 -10.061 24.106 1.00 80.81 301 ILE A C 1
ATOM 2208 O O . ILE A 1 301 ? -16.518 -10.868 24.631 1.00 80.81 301 ILE A O 1
ATOM 2212 N N . LYS A 1 302 ? -17.986 -9.164 24.820 1.00 72.38 302 LYS A N 1
ATOM 2213 C CA . LYS A 1 302 ? -17.915 -9.053 26.284 1.00 72.38 302 LYS A CA 1
ATOM 2214 C C . LYS A 1 302 ? -18.353 -10.349 26.977 1.00 72.38 302 LYS A C 1
ATOM 2216 O O . LYS A 1 302 ? -17.695 -10.787 27.912 1.00 72.38 302 LYS A O 1
ATOM 2221 N N . GLY A 1 303 ? -19.410 -11.002 26.487 1.00 61.25 303 GLY A N 1
ATOM 2222 C CA . GLY A 1 303 ? -19.912 -12.265 27.048 1.00 61.25 303 GLY A CA 1
ATOM 2223 C C . GLY A 1 303 ? -18.976 -13.471 26.880 1.00 61.25 303 GLY A C 1
ATOM 2224 O O . GLY A 1 303 ? -19.046 -14.399 27.673 1.00 61.25 303 GLY A O 1
ATOM 2225 N N . LYS A 1 304 ? -18.075 -13.460 25.888 1.00 59.19 304 LYS A N 1
ATOM 2226 C CA . LYS A 1 304 ? -17.070 -14.524 25.678 1.00 59.19 304 LYS A CA 1
ATOM 2227 C C . LYS A 1 304 ? -15.812 -14.365 26.540 1.00 59.19 304 LYS A C 1
ATOM 2229 O O . LYS A 1 304 ? -14.952 -15.240 26.523 1.00 59.19 304 LYS A O 1
ATOM 2234 N N . THR A 1 305 ? -15.651 -13.228 27.217 1.00 51.31 305 THR A N 1
ATOM 2235 C CA . THR A 1 305 ? -14.386 -12.826 27.855 1.00 51.31 305 THR A CA 1
ATOM 2236 C C . THR A 1 305 ? -14.497 -12.492 29.345 1.00 51.31 305 THR A C 1
ATOM 2238 O O . THR A 1 305 ? -13.465 -12.171 29.945 1.00 51.31 305 THR A O 1
ATOM 2241 N N . CYS A 1 306 ? -15.699 -12.583 29.925 1.00 39.31 306 CYS A N 1
ATOM 2242 C CA . CYS A 1 306 ? -15.944 -12.535 31.368 1.00 39.31 306 CYS A CA 1
ATOM 2243 C C . CYS A 1 306 ? -15.861 -13.926 31.999 1.00 39.31 306 CYS A C 1
ATOM 2245 O O . CYS A 1 306 ? -16.377 -14.881 31.379 1.00 39.31 306 CYS A O 1
#

Solvent-accessible surface area (backbone atoms only — not comparable to full-atom values): 17319 Å² total; per-residue (Å²): 121,75,64,60,62,54,50,53,44,50,49,53,16,48,54,37,31,76,72,40,30,47,55,36,68,59,47,41,53,52,52,51,51,53,51,55,54,50,51,53,44,39,76,73,69,46,59,64,67,59,51,51,54,51,49,55,54,49,51,50,57,48,50,58,52,46,59,74,62,34,40,77,58,64,62,60,68,48,42,20,52,48,16,9,55,57,35,81,63,32,59,67,60,4,48,54,51,25,56,40,41,71,70,18,40,98,67,29,46,80,45,78,42,67,93,71,87,92,77,70,71,68,56,69,64,65,71,70,65,36,53,54,52,52,54,32,35,78,70,70,75,38,96,77,76,49,66,66,77,66,75,60,72,72,56,22,53,53,52,51,40,50,53,18,52,54,25,52,19,59,70,82,40,73,92,73,75,50,53,83,90,77,62,54,77,79,41,51,54,55,63,79,43,75,50,51,55,98,90,49,76,50,78,44,54,70,83,59,43,69,64,63,53,50,54,49,47,52,52,51,55,50,53,54,72,72,53,86,60,80,64,59,63,50,51,53,51,51,53,50,47,34,46,75,69,26,44,72,34,75,48,79,57,83,54,95,44,72,70,52,33,53,50,53,47,52,39,50,52,34,9,49,38,33,37,51,39,27,56,76,67,22,45,68,64,64,92,61,47,46,60,57,59,48,58,71,47,49,66,61,57,52,67,76,71,110

Mean predicted aligned error: 10.39 Å

Nearest PDB structures (foldseek):
  1kp8-assembly1_C  TM=8.702E-01  e=6.822E-20  Escherichia coli
  5da8-assembly2_Y  TM=8.528E-01  e=2.860E-19  Chlorobaculum tepidum TLS
  5da8-assembly2_R  TM=8.044E-01  e=4.519E-18  Chlorobaculum tepidum TLS
  5da8-assembly1_N  TM=8.340E-01  e=1.453E-17  Chlorobaculum tepidum TLS
  5da8-assembly1_L  TM=8.005E-01  e=1.092E-16  Chlorobaculum tepidum TLS

Foldseek 3Di:
DVVVVVVVLQVQLVVCCVQQLDCSVVSSVVVVVLVVVLVVCVVVVDDSVVSVVLVVLLVVVLVVVLLVQFDAQDDLVSLLVLLCVLLVNPSVLSNLLSVLCVQLDLLAAEAEDDPDDDDADEDDDDDPVVVVVVVCVVVVNDDDHYDDQPDDDPVSQVVQVLVCQQQVAARDDVVVVHDPVPDDPNNDGDFPDWDDDPVDIDTHHDGPDPVSLVVVLVVLVVVLVVDPDPDDSNVVSVSVSSHSPSYYHYHYFDDPDPVVSVVVRSSSSSSNSNSSSCNVSGDDDDPCVSVVVSVVCSVVSVVVPD

pLDDT: mean 81.09, std 11.93, range [34.22, 94.5]

Radius of gyration: 23.93 Å; Cα contacts (8 Å, |Δi|>4): 316; chains: 1; bounding box: 61×53×63 Å